Protein AF-A0AA36HKZ1-F1 (afdb_monomer_lite)

InterPro domains:
  IPR001763 Rhodanese-like domain [PF00581] (10-114)
  IPR001763 Rhodanese-like domain [PS50206] (20-121)
  IPR001763 Rhodanese-like domain [SM00450] (10-118)
  IPR020936 tRNA uridine(34) hydroxylase [PTHR43268] (2-240)
  IPR022111 Rhodanase, C-terminal [PF12368] (123-180)
  IPR036873 Rhodanese-like domain superfamily [G3DSA:3.40.250.10] (1-147)
  IPR036873 Rhodanese-like domain superfamily [SSF52821] (4-132)

Sequence (354 aa):
MAEAGTHLTPEEFHSRLLQNSGQLRLIDVRNTFEYNVGHFDGAIDPGMTHTAQWPRFVKDNIEDLRGHTVMLYCTGGIRCEKASVYLRQRLKELDCDSTTPVFQLNGGIHRYLEAFPDGGRFKGANFVFDKRAQMRSGDGTVVGCCSECSRPWDTHHGGRVCTVCRALVLVCDTCDALSVGEYWCPEHSALRGVYFHFLDRFTAEEMQWQAGRLQAFLDKEVGTRRKNRRNTLRKKLSQVQSRLDEVNHGAVPVPALRRCRACERPYATCPGACWGFWRAVLLEKLQPASLRLAHAVRFDVDGCRYLSLPKDPASEAETALKVQLSTAAKSSEGNMQGFGFVWIGRITDTALED

Organism: NCBI:txid2562239

Structure (mmCIF, N/CA/C/O backbone):
data_AF-A0AA36HKZ1-F1
#
_entry.id   AF-A0AA36HKZ1-F1
#
loop_
_atom_site.group_PDB
_atom_site.id
_atom_site.type_symbol
_atom_site.label_atom_id
_atom_site.label_alt_id
_atom_site.label_comp_id
_atom_site.label_asym_id
_atom_site.label_entity_id
_atom_site.label_seq_id
_atom_site.pdbx_PDB_ins_code
_atom_site.Cartn_x
_atom_site.Cartn_y
_atom_site.Cartn_z
_atom_site.occupancy
_atom_site.B_iso_or_equiv
_atom_site.auth_seq_id
_atom_site.auth_comp_id
_atom_site.auth_asym_id
_atom_site.auth_atom_id
_atom_site.pdbx_PDB_model_num
ATOM 1 N N . MET A 1 1 ? -20.115 20.380 14.979 1.00 51.84 1 MET A N 1
ATOM 2 C CA . MET A 1 1 ? -19.121 19.479 14.349 1.00 51.84 1 MET A CA 1
ATOM 3 C C . MET A 1 1 ? -19.324 18.097 14.946 1.00 51.84 1 MET A C 1
ATOM 5 O O . MET A 1 1 ? -19.672 18.043 16.117 1.00 51.84 1 MET A O 1
ATOM 9 N N . ALA A 1 2 ? -19.215 17.013 14.175 1.00 62.91 2 ALA A N 1
ATOM 10 C CA . ALA A 1 2 ? -19.321 15.670 14.752 1.00 62.91 2 ALA A CA 1
ATOM 11 C C . ALA A 1 2 ? -18.097 15.393 15.640 1.00 62.91 2 ALA A C 1
ATOM 13 O O . ALA A 1 2 ? -16.979 15.738 15.261 1.00 62.91 2 ALA A O 1
ATOM 14 N N . GLU A 1 3 ? -18.317 14.810 16.815 1.00 79.12 3 GLU A N 1
ATOM 15 C CA . GLU A 1 3 ? -17.239 14.372 17.706 1.00 79.12 3 GLU A CA 1
ATOM 16 C C . GLU A 1 3 ? -16.540 13.128 17.143 1.00 79.12 3 GLU A C 1
ATOM 18 O O . GLU A 1 3 ? -17.110 12.401 16.319 1.00 79.12 3 GLU A O 1
ATOM 23 N N . ALA A 1 4 ? -15.298 12.899 17.573 1.00 84.50 4 ALA A N 1
ATOM 24 C CA . ALA A 1 4 ? -14.545 11.703 17.217 1.00 84.50 4 ALA A CA 1
ATOM 25 C C . ALA A 1 4 ? -15.228 10.429 17.744 1.00 84.50 4 ALA A C 1
ATOM 27 O O . ALA A 1 4 ? -16.128 10.469 18.586 1.00 84.50 4 ALA A O 1
ATOM 28 N N . GLY A 1 5 ? -14.810 9.279 17.219 1.00 85.19 5 GLY A N 1
ATOM 29 C CA . GLY A 1 5 ? -15.198 7.989 17.786 1.00 85.19 5 GLY A CA 1
ATOM 30 C C . GLY A 1 5 ? -14.715 7.850 19.230 1.00 85.19 5 GLY A C 1
ATOM 31 O O . GLY A 1 5 ? -13.709 8.441 19.613 1.00 85.19 5 GLY A O 1
ATOM 32 N N . THR A 1 6 ? -15.416 7.047 20.026 1.00 95.06 6 THR A N 1
ATOM 33 C CA . THR A 1 6 ? -15.043 6.807 21.423 1.00 95.06 6 THR A CA 1
ATOM 34 C C . THR A 1 6 ? -13.710 6.060 21.483 1.00 95.06 6 THR A C 1
ATOM 36 O O . THR A 1 6 ? -13.560 4.987 20.893 1.00 95.06 6 THR A O 1
ATOM 39 N N . HIS A 1 7 ? -12.732 6.631 22.182 1.00 97.19 7 HIS A N 1
ATOM 40 C CA . HIS A 1 7 ? -11.427 6.010 22.390 1.00 97.19 7 HIS A CA 1
ATOM 41 C C . HIS A 1 7 ? -11.539 4.809 23.325 1.00 97.19 7 HIS A C 1
ATOM 43 O O . HIS A 1 7 ? -12.134 4.913 24.392 1.00 97.19 7 HIS A O 1
ATOM 49 N N . LEU A 1 8 ? -10.937 3.692 22.925 1.00 97.88 8 LEU A N 1
ATOM 50 C CA . LEU A 1 8 ? -10.779 2.501 23.756 1.00 97.88 8 LEU A CA 1
ATOM 51 C C . LEU A 1 8 ? -9.304 2.318 24.109 1.00 97.88 8 LEU A C 1
ATOM 53 O O . LEU A 1 8 ? -8.442 2.487 23.236 1.00 97.88 8 LEU A O 1
ATOM 57 N N . THR A 1 9 ? -9.006 1.942 25.352 1.00 98.31 9 THR A N 1
ATOM 58 C CA . THR A 1 9 ? -7.657 1.476 25.712 1.00 98.31 9 THR A CA 1
ATOM 59 C C . THR A 1 9 ? -7.326 0.175 24.965 1.00 98.31 9 THR A C 1
ATOM 61 O O . THR A 1 9 ? -8.237 -0.496 24.461 1.00 98.31 9 THR A O 1
ATOM 64 N N . PRO A 1 10 ? -6.044 -0.221 24.862 1.00 98.12 10 PRO A N 1
ATOM 65 C CA . PRO A 1 10 ? -5.674 -1.521 24.308 1.00 98.12 10 PRO A CA 1
ATOM 66 C C . PRO A 1 10 ? -6.461 -2.705 24.885 1.00 98.12 10 PRO A C 1
ATOM 68 O O . PRO A 1 10 ? -6.904 -3.565 24.127 1.00 98.12 10 PRO A O 1
ATOM 71 N N . GLU A 1 11 ? -6.680 -2.735 26.198 1.00 98.12 11 GLU A N 1
ATOM 72 C CA . GLU A 1 11 ? -7.354 -3.819 26.918 1.00 98.12 11 GLU A CA 1
ATOM 73 C C . GLU A 1 11 ? -8.860 -3.837 26.637 1.00 98.12 11 GLU A C 1
ATOM 75 O O . GLU A 1 11 ? -9.440 -4.898 26.392 1.00 98.12 11 GLU A O 1
ATOM 80 N N . GLU A 1 12 ? -9.497 -2.663 26.614 1.00 97.56 12 GLU A N 1
ATOM 81 C CA . GLU A 1 12 ? -10.906 -2.520 26.239 1.00 97.56 12 GLU A CA 1
ATOM 82 C C . GLU A 1 12 ? -11.130 -2.931 24.782 1.00 97.56 12 GLU A C 1
ATOM 84 O O . GLU A 1 12 ? -12.068 -3.670 24.469 1.00 97.56 12 GLU A O 1
ATOM 89 N N . PHE A 1 13 ? -10.243 -2.488 23.886 1.00 97.19 13 PHE A N 1
ATOM 90 C CA . PHE A 1 13 ? -10.271 -2.850 22.475 1.00 97.19 13 PHE A CA 1
ATOM 91 C C . PHE A 1 13 ? -10.112 -4.363 22.305 1.00 97.19 13 PHE A C 1
ATOM 93 O O . PHE A 1 13 ? -10.937 -4.991 21.645 1.00 97.19 13 PHE A O 1
ATOM 100 N N . HIS A 1 14 ? -9.112 -4.965 22.957 1.00 96.56 14 HIS A N 1
ATOM 101 C CA . HIS A 1 14 ? -8.881 -6.408 22.939 1.00 96.56 14 HIS A CA 1
ATOM 102 C C . HIS A 1 14 ? -10.101 -7.188 23.438 1.00 96.56 14 HIS A C 1
ATOM 104 O O . HIS A 1 14 ? -10.565 -8.113 22.774 1.00 96.56 14 HIS A O 1
ATOM 110 N N . SER A 1 15 ? -10.669 -6.780 24.575 1.00 95.69 15 SER A N 1
ATOM 111 C CA . SER A 1 15 ? -11.843 -7.426 25.167 1.00 95.69 15 SER A CA 1
ATOM 112 C C . SER A 1 15 ? -13.036 -7.416 24.208 1.00 95.69 15 SER A C 1
ATOM 114 O O . SER A 1 15 ? -13.703 -8.437 24.037 1.00 95.69 15 SER A O 1
ATOM 116 N N . ARG A 1 16 ? -13.268 -6.303 23.499 1.00 93.25 16 ARG A N 1
ATOM 117 C CA . ARG A 1 16 ? -14.323 -6.225 22.475 1.00 93.25 16 ARG A CA 1
ATOM 118 C C . ARG A 1 16 ? -14.044 -7.102 21.253 1.00 93.25 16 ARG A C 1
ATOM 120 O O . ARG A 1 16 ? -14.983 -7.687 20.720 1.00 93.25 16 ARG A O 1
ATOM 127 N N . LEU A 1 17 ? -12.783 -7.253 20.837 1.00 93.25 17 LEU A N 1
ATOM 128 C CA . LEU A 1 17 ? -12.407 -8.197 19.773 1.00 93.25 17 LEU A CA 1
ATOM 129 C C . LEU A 1 17 ? -12.666 -9.666 20.158 1.00 93.25 17 LEU A C 1
ATOM 131 O O . LEU A 1 17 ? -12.874 -10.510 19.281 1.00 93.25 17 LEU A O 1
ATOM 135 N N . LEU A 1 18 ? -12.613 -10.006 21.449 1.00 91.31 18 LEU A N 1
ATOM 136 C CA . LEU A 1 18 ? -12.917 -11.356 21.940 1.00 91.31 18 LEU A CA 1
ATOM 137 C C . LEU A 1 18 ? -14.423 -11.626 22.005 1.00 91.31 18 LEU A C 1
ATOM 139 O O . LEU A 1 18 ? -14.856 -12.735 21.717 1.00 91.31 18 LEU A O 1
ATOM 143 N N . GLN A 1 19 ? -15.223 -10.606 22.308 1.00 86.31 19 GLN A N 1
ATOM 144 C CA . GLN A 1 19 ? -16.686 -10.692 22.405 1.00 86.31 19 GLN A CA 1
ATOM 145 C C . GLN A 1 19 ? -17.400 -10.720 21.036 1.00 86.31 19 GLN A C 1
ATOM 147 O O . GLN A 1 19 ? -18.616 -10.553 20.982 1.00 86.31 19 GLN A O 1
ATOM 152 N N . ASN A 1 20 ? -16.658 -10.895 19.933 1.00 70.62 20 ASN A N 1
ATOM 153 C CA . ASN A 1 20 ? -17.132 -10.730 18.558 1.00 70.62 20 ASN A CA 1
ATOM 154 C C . ASN A 1 20 ? -18.444 -11.495 18.282 1.00 70.62 20 ASN A C 1
ATOM 156 O O . ASN A 1 20 ? -18.451 -12.715 18.135 1.00 70.62 20 ASN A O 1
ATOM 160 N N . SER A 1 21 ? -19.546 -10.751 18.165 1.00 63.75 21 SER A N 1
ATOM 161 C CA . SER A 1 21 ? -20.903 -11.263 17.941 1.00 63.75 21 SER A CA 1
ATOM 162 C C . SER A 1 21 ? -21.308 -11.306 16.459 1.00 63.75 21 SER A C 1
ATOM 164 O O . SER A 1 21 ? -22.493 -11.359 16.139 1.00 63.75 21 SER A O 1
ATOM 166 N N . GLY A 1 22 ? -20.350 -11.217 15.525 1.00 73.12 22 GLY A N 1
ATOM 167 C CA . GLY A 1 22 ? -20.607 -11.164 14.075 1.00 73.12 22 GLY A CA 1
ATOM 168 C C . GLY A 1 22 ? -21.108 -9.803 13.563 1.00 73.12 22 GLY A C 1
ATOM 169 O O . GLY A 1 22 ? -21.068 -9.540 12.361 1.00 73.12 22 GLY A O 1
ATOM 170 N N . GLN A 1 23 ? -21.506 -8.904 14.468 1.00 83.94 23 GLN A N 1
ATOM 171 C CA . GLN A 1 23 ? -21.932 -7.530 14.167 1.00 83.94 23 GLN A CA 1
ATOM 172 C C . GLN A 1 23 ? -20.791 -6.502 14.236 1.00 83.94 23 GLN A C 1
ATOM 174 O O . GLN A 1 23 ? -21.015 -5.304 14.056 1.00 83.94 23 GLN A O 1
ATOM 179 N N . LEU A 1 24 ? -19.564 -6.943 14.518 1.00 92.62 24 LEU A N 1
ATOM 180 C CA . LEU A 1 24 ? -18.400 -6.072 14.590 1.00 92.62 24 LEU A CA 1
ATOM 181 C C . LEU A 1 24 ? -17.803 -5.838 13.193 1.00 92.62 24 LEU A C 1
ATOM 183 O O . LEU A 1 24 ? -17.521 -6.776 12.447 1.00 92.62 24 LEU A O 1
ATOM 187 N N . ARG A 1 25 ? -17.569 -4.571 12.855 1.00 95.06 25 ARG A N 1
ATOM 188 C CA . ARG A 1 25 ? -16.816 -4.121 11.682 1.00 95.06 25 ARG A CA 1
ATOM 189 C C . ARG A 1 25 ? -15.508 -3.507 12.160 1.00 95.06 25 ARG A C 1
ATOM 191 O O . ARG A 1 25 ? -15.451 -2.342 12.549 1.00 95.06 25 ARG A O 1
ATOM 198 N N . LEU A 1 26 ? -14.464 -4.324 12.167 1.00 97.00 26 LEU A N 1
ATOM 199 C CA . LEU A 1 26 ? -13.107 -3.898 12.476 1.00 97.00 26 LEU A CA 1
ATOM 200 C C . LEU A 1 26 ? -12.447 -3.385 11.196 1.00 97.00 26 LEU A C 1
ATOM 202 O O . LEU A 1 26 ? -12.371 -4.129 10.227 1.00 97.00 26 LEU A O 1
ATOM 206 N N . ILE A 1 27 ? -11.994 -2.134 11.165 1.00 98.00 27 ILE A N 1
ATOM 207 C CA . ILE A 1 27 ? -11.515 -1.495 9.932 1.00 98.00 27 ILE A CA 1
ATOM 208 C C . ILE A 1 27 ? -10.114 -0.929 10.135 1.00 98.00 27 ILE A C 1
ATOM 210 O O . ILE A 1 27 ? -9.871 -0.113 11.033 1.00 98.00 27 ILE A O 1
ATOM 214 N N . ASP A 1 28 ? -9.204 -1.332 9.251 1.00 98.25 28 ASP A N 1
ATOM 215 C CA . ASP A 1 28 ? -7.855 -0.795 9.181 1.00 98.25 28 ASP A CA 1
ATOM 216 C C . ASP A 1 28 ? -7.855 0.524 8.401 1.00 98.25 28 ASP A C 1
ATOM 218 O O . ASP A 1 28 ? -8.048 0.553 7.191 1.00 98.25 28 ASP A O 1
ATOM 222 N N . VAL A 1 29 ? -7.621 1.654 9.067 1.00 97.62 29 VAL A N 1
ATOM 223 C CA . VAL A 1 29 ? -7.590 2.970 8.396 1.00 97.62 29 VAL A CA 1
ATOM 224 C C . VAL A 1 29 ? -6.220 3.229 7.744 1.00 97.62 29 VAL A C 1
ATOM 226 O O . VAL A 1 29 ? -5.902 4.347 7.321 1.00 97.62 29 VAL A O 1
ATOM 229 N N . ARG A 1 30 ? -5.340 2.224 7.705 1.00 97.12 30 ARG A N 1
ATOM 230 C CA . ARG A 1 30 ? -4.032 2.340 7.066 1.00 97.12 30 ARG A CA 1
ATOM 231 C C . ARG A 1 30 ? -4.115 2.111 5.559 1.00 97.12 30 ARG A C 1
ATOM 233 O O . ARG A 1 30 ? -5.171 1.825 5.008 1.00 97.12 30 ARG A O 1
ATOM 240 N N . ASN A 1 31 ? -2.993 2.310 4.871 1.00 94.12 31 ASN A N 1
ATOM 241 C CA . ASN A 1 31 ? -2.914 1.937 3.465 1.00 94.12 31 ASN A CA 1
ATOM 242 C C . ASN A 1 31 ? -2.724 0.415 3.345 1.00 94.12 31 ASN A C 1
ATOM 244 O O . ASN A 1 31 ? -2.100 -0.196 4.213 1.00 94.12 31 ASN A O 1
ATOM 248 N N . THR A 1 32 ? -3.142 -0.179 2.228 1.00 92.44 32 THR A N 1
ATOM 249 C CA . THR A 1 32 ? -3.065 -1.628 1.970 1.00 92.44 32 THR A CA 1
ATOM 250 C C . THR A 1 32 ? -1.660 -2.203 2.157 1.00 92.44 32 THR A C 1
ATOM 252 O O . THR A 1 32 ? -1.508 -3.310 2.660 1.00 92.44 32 THR A O 1
ATOM 255 N N . PHE A 1 33 ? -0.595 -1.460 1.828 1.00 91.00 33 PHE A N 1
ATOM 256 C CA . PHE A 1 33 ? 0.764 -1.966 2.060 1.00 91.00 33 PHE A CA 1
ATOM 257 C C . PHE A 1 33 ? 1.046 -2.198 3.556 1.00 91.00 33 PHE A C 1
ATOM 259 O O . PHE A 1 33 ? 1.753 -3.131 3.903 1.00 91.00 33 PHE A O 1
ATOM 266 N N . GLU A 1 34 ? 0.469 -1.395 4.452 1.00 94.94 34 GLU A N 1
ATOM 267 C CA . GLU A 1 34 ? 0.617 -1.550 5.903 1.00 94.94 34 GLU A CA 1
ATOM 268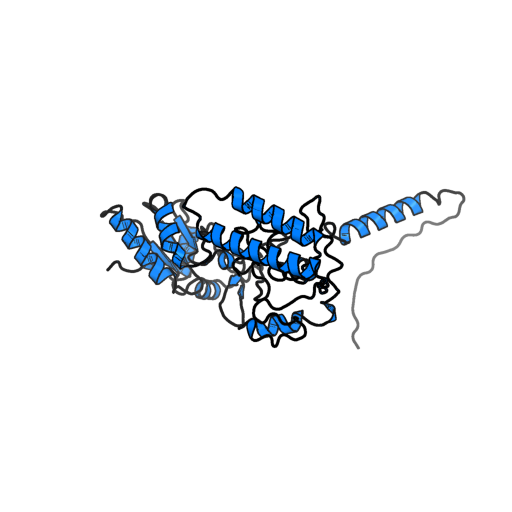 C C . GLU A 1 34 ? -0.228 -2.717 6.428 1.00 94.94 34 GLU A C 1
ATOM 270 O O . GLU A 1 34 ? 0.225 -3.443 7.311 1.00 94.94 34 GLU A O 1
ATOM 275 N N . TYR A 1 35 ? -1.424 -2.913 5.862 1.00 95.50 35 TYR A N 1
ATOM 276 C CA . TYR A 1 35 ? -2.303 -4.048 6.157 1.00 95.50 35 TYR A CA 1
ATOM 277 C C . TYR A 1 35 ? -1.645 -5.380 5.770 1.00 95.50 35 TYR A C 1
ATOM 279 O O . TYR A 1 35 ? -1.621 -6.327 6.557 1.00 95.50 35 TYR A O 1
ATOM 287 N N . ASN A 1 36 ? -1.029 -5.427 4.585 1.00 93.38 36 ASN A N 1
ATOM 288 C CA . ASN A 1 36 ? -0.429 -6.634 4.012 1.00 93.38 36 ASN A CA 1
ATOM 289 C C . ASN A 1 36 ? 0.703 -7.238 4.851 1.00 93.38 36 ASN A C 1
ATOM 291 O O . ASN A 1 36 ? 1.056 -8.391 4.634 1.00 93.38 36 ASN A O 1
ATOM 295 N N . VAL A 1 37 ? 1.307 -6.479 5.767 1.00 94.62 37 VAL A N 1
ATOM 296 C CA . VAL A 1 37 ? 2.394 -6.982 6.627 1.00 94.62 37 VAL A CA 1
ATOM 297 C C . VAL A 1 37 ? 1.956 -7.326 8.033 1.00 94.62 37 VAL A C 1
ATOM 299 O O . VAL A 1 37 ? 2.654 -8.077 8.708 1.00 94.62 37 VAL A O 1
ATOM 302 N N . GLY A 1 38 ? 0.813 -6.817 8.468 1.00 96.25 38 GLY A N 1
ATOM 303 C CA . GLY A 1 38 ? 0.248 -7.143 9.761 1.00 96.25 38 GLY A CA 1
ATOM 304 C C . GLY A 1 38 ? -1.062 -6.421 9.976 1.00 96.25 38 GLY A C 1
ATOM 305 O O . GLY A 1 38 ? -1.171 -5.248 9.638 1.00 96.25 38 GLY A O 1
ATOM 306 N N . HIS A 1 39 ? -2.048 -7.110 10.525 1.00 97.56 39 HIS A N 1
ATOM 307 C CA . HIS A 1 39 ? -3.393 -6.602 10.770 1.00 97.56 39 HIS A CA 1
ATOM 308 C C . HIS A 1 39 ? -4.042 -7.403 11.899 1.00 97.56 39 HIS A C 1
ATOM 310 O O . HIS A 1 39 ? -3.540 -8.452 12.311 1.00 97.56 39 HIS A O 1
ATOM 316 N N . PHE A 1 40 ? -5.147 -6.890 12.431 1.00 96.75 40 PHE A N 1
ATOM 317 C CA . PHE A 1 40 ? -5.963 -7.668 13.354 1.00 96.75 40 PHE A CA 1
ATOM 318 C C . PHE A 1 40 ? -6.736 -8.747 12.600 1.00 96.75 40 PHE A C 1
ATOM 320 O O . PHE A 1 40 ? -7.225 -8.503 11.498 1.00 96.75 40 PHE A O 1
ATOM 327 N N . ASP A 1 41 ? -6.869 -9.920 13.209 1.00 91.69 41 ASP A N 1
ATOM 328 C CA . ASP A 1 41 ? -7.685 -10.998 12.653 1.00 91.69 41 ASP A CA 1
ATOM 329 C C . ASP A 1 41 ? -9.134 -10.530 12.406 1.00 91.69 41 ASP A C 1
ATOM 331 O O . ASP A 1 41 ? -9.745 -9.873 13.254 1.00 91.69 41 ASP A O 1
ATOM 335 N N . GLY A 1 42 ? -9.665 -10.823 11.217 1.00 91.69 42 GLY A N 1
ATOM 336 C CA . GLY A 1 42 ? -10.989 -10.377 10.772 1.00 91.69 42 GLY A CA 1
ATOM 337 C C . GLY A 1 42 ? -11.125 -8.880 10.448 1.00 91.69 42 GLY A C 1
ATOM 338 O O . GLY A 1 42 ? -12.247 -8.413 10.246 1.00 91.69 42 GLY A O 1
ATOM 339 N N . ALA A 1 43 ? -10.030 -8.112 10.400 1.00 96.38 43 ALA A N 1
ATOM 340 C CA . ALA A 1 43 ? -10.076 -6.712 9.985 1.00 96.38 43 ALA A CA 1
ATOM 341 C C . ALA A 1 43 ? -10.386 -6.555 8.487 1.00 96.38 43 ALA A C 1
ATOM 343 O O . ALA A 1 43 ? -9.935 -7.322 7.643 1.00 96.38 43 ALA A O 1
ATOM 344 N N . ILE A 1 44 ? -11.130 -5.505 8.156 1.00 96.69 44 ILE A N 1
ATOM 345 C CA . ILE A 1 44 ? -11.422 -5.084 6.789 1.00 96.69 44 ILE A CA 1
ATOM 346 C C . ILE A 1 44 ? -10.273 -4.190 6.314 1.00 96.69 44 ILE A C 1
ATOM 348 O O . ILE A 1 44 ? -9.999 -3.170 6.953 1.00 96.69 44 ILE A O 1
ATOM 352 N N . ASP A 1 45 ? -9.642 -4.545 5.187 1.00 96.31 45 ASP A N 1
ATOM 353 C CA . ASP A 1 45 ? -8.790 -3.638 4.405 1.00 96.31 45 ASP A CA 1
ATOM 354 C C . ASP A 1 45 ? -9.669 -2.795 3.465 1.00 96.31 45 ASP A C 1
ATOM 356 O O . ASP A 1 45 ? -10.277 -3.341 2.540 1.00 96.31 45 ASP A O 1
ATOM 360 N N . PRO A 1 46 ? -9.723 -1.464 3.636 1.00 94.56 46 PRO A N 1
ATOM 361 C CA . PRO A 1 46 ? -10.426 -0.568 2.723 1.00 94.56 46 PRO A CA 1
ATOM 362 C C . PRO A 1 46 ? -9.859 -0.515 1.296 1.00 94.56 46 PRO A C 1
ATOM 364 O O . PRO A 1 46 ? -10.441 0.158 0.442 1.00 94.56 46 PRO A O 1
ATOM 367 N N . GLY A 1 47 ? -8.708 -1.141 1.030 1.00 92.06 47 GLY A N 1
ATOM 368 C CA . GLY A 1 47 ? -8.062 -1.131 -0.283 1.00 92.06 47 GLY A CA 1
ATOM 369 C C . GLY A 1 47 ? -7.418 0.217 -0.617 1.00 92.06 47 GLY A C 1
ATOM 370 O O . GLY A 1 47 ? -7.329 0.599 -1.785 1.00 92.06 47 GLY A O 1
ATOM 371 N N . MET A 1 48 ? -7.037 0.996 0.401 1.00 91.75 48 MET A N 1
ATOM 372 C CA . MET A 1 48 ? -6.521 2.350 0.209 1.00 91.75 48 MET A CA 1
ATOM 373 C C . MET A 1 48 ? -5.035 2.337 -0.143 1.00 91.75 48 MET A C 1
ATOM 375 O O . MET A 1 48 ? -4.195 1.876 0.625 1.00 91.75 48 MET A O 1
ATOM 379 N N . THR A 1 49 ? -4.670 2.970 -1.254 1.00 88.06 49 THR A N 1
ATOM 380 C CA . THR A 1 49 ? -3.267 3.321 -1.534 1.00 88.06 49 THR A CA 1
ATOM 381 C C . THR A 1 49 ? -2.856 4.617 -0.838 1.00 88.06 49 THR A C 1
ATOM 383 O O . THR A 1 49 ? -1.681 4.807 -0.517 1.00 88.06 49 THR A O 1
ATOM 386 N N . HIS A 1 50 ? -3.829 5.491 -0.560 1.00 88.81 50 HIS A N 1
ATOM 387 C CA . HIS A 1 50 ? -3.649 6.728 0.190 1.00 88.81 50 HIS A CA 1
ATOM 388 C C . HIS A 1 50 ? -4.848 6.991 1.105 1.00 88.81 50 HIS A C 1
ATOM 390 O O . HIS A 1 50 ? -5.987 6.936 0.653 1.00 88.81 50 HIS A O 1
ATOM 396 N N . THR A 1 51 ? -4.596 7.426 2.343 1.00 89.44 51 THR A N 1
ATOM 397 C CA . THR A 1 51 ? -5.635 7.800 3.334 1.00 89.44 51 THR A CA 1
ATOM 398 C C . THR A 1 51 ? -6.711 8.763 2.795 1.00 89.44 51 THR A C 1
ATOM 400 O O . THR A 1 51 ? -7.857 8.718 3.230 1.00 89.44 51 THR A O 1
ATOM 403 N N . ALA A 1 52 ? -6.392 9.618 1.814 1.00 92.00 52 ALA A N 1
ATOM 404 C CA . ALA A 1 52 ? -7.366 10.508 1.166 1.00 92.00 52 ALA A CA 1
ATOM 405 C C . ALA A 1 52 ? -8.501 9.765 0.426 1.00 92.00 52 ALA A C 1
ATOM 407 O O . ALA A 1 52 ? -9.487 10.384 0.038 1.00 92.00 52 ALA A O 1
ATOM 408 N N . GLN A 1 53 ? -8.368 8.453 0.225 1.00 93.44 53 GLN A N 1
ATOM 409 C CA . GLN A 1 53 ? -9.388 7.581 -0.355 1.00 93.44 53 GLN A CA 1
ATOM 410 C C . GLN A 1 53 ? -10.414 7.089 0.681 1.00 93.44 53 GLN A C 1
ATOM 412 O O . GLN A 1 53 ? -11.427 6.520 0.282 1.00 93.44 53 GLN A O 1
ATOM 417 N N . TRP A 1 54 ? -10.223 7.364 1.978 1.00 96.88 54 TRP A N 1
ATOM 418 C CA . TRP A 1 54 ? -11.169 6.995 3.040 1.00 96.88 54 TRP A CA 1
ATOM 419 C C . TRP A 1 54 ? -12.619 7.438 2.768 1.00 96.88 54 TRP A C 1
ATOM 421 O O . TRP A 1 54 ? -13.518 6.606 2.889 1.00 96.88 54 TRP A O 1
ATOM 431 N N . PRO A 1 55 ? -12.887 8.681 2.309 1.00 96.44 55 PRO A N 1
ATOM 432 C CA . PRO A 1 55 ? -14.241 9.105 1.956 1.00 96.44 55 PRO A CA 1
ATOM 433 C C . PRO A 1 55 ? -14.928 8.214 0.921 1.00 96.44 55 PRO A C 1
ATOM 435 O O . PRO A 1 55 ? -16.136 8.004 0.988 1.00 96.44 55 PRO A O 1
ATOM 438 N N . ARG A 1 56 ? -14.158 7.678 -0.034 1.00 95.38 56 ARG A N 1
ATOM 439 C CA . ARG A 1 56 ? -14.682 6.767 -1.050 1.00 95.38 56 ARG A CA 1
ATOM 440 C C . ARG A 1 56 ? -15.068 5.428 -0.432 1.00 95.38 56 ARG A C 1
ATOM 442 O O . ARG A 1 56 ? -16.178 4.980 -0.675 1.00 95.38 56 ARG A O 1
ATOM 449 N N . PHE A 1 57 ? -14.196 4.837 0.387 1.00 96.19 57 PHE A N 1
ATOM 450 C CA . PHE A 1 57 ? -14.512 3.591 1.091 1.00 96.19 57 PHE A CA 1
ATOM 451 C C . PHE A 1 57 ? -15.789 3.733 1.924 1.00 96.19 57 PHE A C 1
ATOM 453 O O . PHE A 1 57 ? -16.693 2.913 1.797 1.00 96.19 57 PHE A O 1
ATOM 460 N N . VAL A 1 58 ? -15.896 4.808 2.712 1.00 96.38 58 VAL A N 1
ATOM 461 C CA . VAL A 1 58 ? -17.092 5.069 3.520 1.00 96.38 58 VAL A CA 1
ATOM 462 C C . VAL A 1 58 ? -18.322 5.182 2.631 1.00 96.38 58 VAL A C 1
ATOM 464 O O . VAL A 1 58 ? -19.301 4.507 2.900 1.00 96.38 58 VAL A O 1
ATOM 467 N N . LYS A 1 59 ? -18.279 5.972 1.552 1.00 95.19 59 LYS A N 1
ATOM 468 C CA . LYS A 1 59 ? -19.411 6.099 0.623 1.00 95.19 59 LYS A CA 1
ATOM 469 C C . LYS A 1 59 ? -19.848 4.750 0.044 1.00 95.19 59 LYS A C 1
ATOM 471 O O . LYS A 1 59 ? -21.044 4.501 -0.048 1.00 95.19 59 LYS A O 1
ATOM 476 N N . ASP A 1 60 ? -18.890 3.921 -0.353 1.00 95.38 60 ASP A N 1
ATOM 477 C CA . ASP A 1 60 ? -19.155 2.652 -1.030 1.00 95.38 60 ASP A CA 1
ATOM 478 C C . ASP A 1 60 ? -19.665 1.563 -0.054 1.00 95.38 60 ASP A C 1
ATOM 480 O O . ASP A 1 60 ? -20.271 0.601 -0.509 1.00 95.38 60 ASP A O 1
ATOM 484 N N . ASN A 1 61 ? -19.465 1.721 1.266 1.00 94.94 61 ASN A N 1
ATOM 485 C CA . ASN A 1 61 ? -19.781 0.705 2.288 1.00 94.94 61 ASN A CA 1
ATOM 486 C C . ASN A 1 61 ? -20.693 1.213 3.428 1.00 94.94 61 ASN A C 1
ATOM 488 O O . ASN A 1 61 ? -20.943 0.480 4.380 1.00 94.94 61 ASN A O 1
ATOM 492 N N . ILE A 1 62 ? -21.176 2.463 3.386 1.00 93.25 62 ILE A N 1
ATOM 493 C CA . ILE A 1 62 ? -21.891 3.111 4.508 1.00 93.25 62 ILE A CA 1
ATOM 494 C C . ILE A 1 62 ? -23.112 2.306 4.977 1.00 93.25 62 ILE A C 1
ATOM 496 O O . ILE A 1 62 ? -23.361 2.221 6.177 1.00 93.25 62 ILE A O 1
ATOM 500 N N . GLU A 1 63 ? -23.835 1.687 4.043 1.00 91.00 63 GLU A N 1
ATOM 501 C CA . GLU A 1 63 ? -25.017 0.871 4.332 1.00 91.00 63 GLU A CA 1
ATOM 502 C C . GLU A 1 63 ? -24.663 -0.386 5.133 1.00 91.00 63 GLU A C 1
ATOM 504 O O . GLU A 1 63 ? -25.348 -0.704 6.100 1.00 91.00 63 GLU A O 1
ATOM 509 N N . ASP A 1 64 ? -23.547 -1.040 4.802 1.00 89.88 64 ASP A N 1
ATOM 510 C CA . ASP A 1 64 ? -23.070 -2.248 5.490 1.00 89.88 64 ASP A CA 1
ATOM 511 C C . ASP A 1 64 ? -22.472 -1.944 6.870 1.00 89.88 64 ASP A C 1
ATOM 513 O O . ASP A 1 64 ? -22.358 -2.829 7.724 1.00 89.88 64 ASP A O 1
ATOM 517 N N . LEU A 1 65 ? -22.054 -0.694 7.087 1.00 91.69 65 LEU A N 1
ATOM 518 C CA . LEU A 1 65 ? -21.573 -0.209 8.379 1.00 91.69 65 LEU A CA 1
ATOM 519 C C . LEU A 1 65 ? -22.722 0.219 9.295 1.00 91.69 65 LEU A C 1
ATOM 521 O O . LEU A 1 65 ? -22.571 0.190 10.517 1.00 91.69 65 LEU A O 1
ATOM 525 N N . ARG A 1 66 ? -23.865 0.616 8.730 1.00 89.44 66 ARG A N 1
ATOM 526 C CA . ARG A 1 66 ? -25.037 1.035 9.497 1.00 89.44 66 ARG A CA 1
ATOM 527 C C . ARG A 1 66 ? -25.568 -0.132 10.333 1.00 89.44 66 ARG A C 1
ATOM 529 O O . ARG A 1 66 ? -25.608 -1.277 9.886 1.00 89.44 66 ARG A O 1
ATOM 536 N N . GLY A 1 67 ? -25.939 0.156 11.580 1.00 85.75 67 GLY A N 1
ATOM 537 C CA . GLY A 1 67 ? -26.475 -0.843 12.515 1.00 85.75 67 GLY A CA 1
ATOM 538 C C . GLY A 1 67 ? -25.440 -1.834 13.063 1.00 85.75 67 GLY A C 1
ATOM 539 O O . GLY A 1 67 ? -25.795 -2.705 13.852 1.00 85.75 67 GLY A O 1
ATOM 540 N N . HIS A 1 68 ? -24.168 -1.695 12.685 1.00 91.12 68 HIS A N 1
ATOM 541 C CA . HIS A 1 68 ? -23.067 -2.510 13.188 1.00 91.12 68 HIS A CA 1
ATOM 542 C C . HIS A 1 68 ? -22.234 -1.733 14.211 1.00 91.12 68 HIS A C 1
ATOM 544 O O . HIS A 1 68 ? -22.235 -0.504 14.245 1.00 91.12 68 HIS A O 1
ATOM 550 N N . THR A 1 69 ? -21.470 -2.439 15.044 1.00 93.44 69 THR A N 1
ATOM 551 C CA . THR A 1 69 ? -20.428 -1.773 15.838 1.00 93.44 69 THR A CA 1
ATOM 552 C C . THR A 1 69 ? -19.200 -1.589 14.960 1.00 93.44 69 THR A C 1
ATOM 554 O O . THR A 1 69 ? -18.694 -2.568 14.419 1.00 93.44 69 THR A O 1
ATOM 557 N N . VAL A 1 70 ? -18.695 -0.364 14.820 1.00 95.81 70 VAL A N 1
ATOM 558 C CA . VAL A 1 70 ? -17.490 -0.074 14.032 1.00 95.81 70 VAL A CA 1
ATOM 559 C C . VAL A 1 70 ? -16.314 0.207 14.961 1.00 95.81 70 VAL A C 1
ATOM 561 O O . VAL A 1 70 ? -16.382 1.084 15.819 1.00 95.81 70 VAL A O 1
ATOM 564 N N . MET A 1 71 ? -15.210 -0.511 14.769 1.00 97.44 71 MET A N 1
ATOM 565 C CA . MET A 1 71 ? -13.948 -0.289 15.476 1.00 97.44 71 MET A CA 1
ATOM 566 C C . MET A 1 71 ? -12.863 0.081 14.471 1.00 97.44 71 MET A C 1
ATOM 568 O O . MET A 1 71 ? -12.572 -0.675 13.548 1.00 97.44 71 MET A O 1
ATOM 572 N N . LEU A 1 72 ? -12.255 1.249 14.654 1.00 98.25 72 LEU A N 1
ATOM 573 C CA . LEU A 1 72 ? -11.202 1.763 13.787 1.00 98.25 72 LEU A CA 1
ATOM 574 C C . LEU A 1 72 ? -9.838 1.642 14.462 1.00 98.25 72 LEU A C 1
ATOM 576 O O . LEU A 1 72 ? -9.689 1.907 15.656 1.00 98.25 72 LEU A O 1
ATOM 580 N N . TYR A 1 73 ? -8.813 1.324 13.682 1.00 98.44 73 TYR A N 1
ATOM 581 C CA . TYR A 1 73 ? -7.435 1.396 14.154 1.00 98.44 73 TYR A CA 1
ATOM 582 C C . TYR A 1 73 ? -6.487 1.864 13.049 1.00 98.44 73 TYR A C 1
ATOM 584 O O . TYR A 1 73 ? -6.783 1.825 11.856 1.00 98.44 73 TYR A O 1
ATOM 592 N N . CYS A 1 74 ? -5.322 2.349 13.464 1.00 97.75 74 CYS A N 1
ATOM 593 C CA . CYS A 1 74 ? -4.184 2.597 12.590 1.00 97.75 74 CYS A CA 1
ATOM 594 C C . CYS A 1 74 ? -2.891 2.472 13.408 1.00 97.75 74 CYS A C 1
ATOM 596 O O . CYS A 1 74 ? -2.935 2.067 14.568 1.00 97.75 74 CYS A O 1
ATOM 598 N N . THR A 1 75 ? -1.734 2.831 12.846 1.00 97.00 75 THR A N 1
ATOM 599 C CA . THR A 1 75 ? -0.427 2.673 13.513 1.00 97.00 75 THR A CA 1
ATOM 600 C C . THR A 1 75 ? -0.364 3.363 14.880 1.00 97.00 75 THR A C 1
ATOM 602 O O . THR A 1 75 ? 0.095 2.753 15.838 1.00 97.00 75 THR A O 1
ATOM 605 N N . GLY A 1 76 ? -0.841 4.612 14.969 1.00 95.75 76 GLY A N 1
ATOM 606 C CA . GLY A 1 76 ? -0.697 5.470 16.157 1.00 95.75 76 GLY A CA 1
ATOM 607 C C . GLY A 1 76 ? -1.921 6.335 16.485 1.00 95.75 76 GLY A C 1
ATOM 608 O O . GLY A 1 76 ? -1.779 7.379 17.106 1.00 95.75 76 GLY A O 1
ATOM 609 N N . GLY A 1 77 ? -3.111 5.980 15.994 1.00 94.38 77 GLY A N 1
ATOM 610 C CA . GLY A 1 77 ? -4.377 6.682 16.275 1.00 94.38 77 GLY A CA 1
ATOM 611 C C . GLY A 1 77 ? -4.693 7.900 15.389 1.00 94.38 77 GLY A C 1
ATOM 612 O O . GLY A 1 77 ? -5.848 8.112 15.041 1.00 94.38 77 GLY A O 1
ATOM 613 N N . ILE A 1 78 ? -3.694 8.650 14.907 1.00 95.00 78 ILE A N 1
ATOM 614 C CA . ILE A 1 78 ? -3.922 9.946 14.224 1.00 95.00 78 ILE A CA 1
ATOM 615 C C . ILE A 1 78 ? -4.843 9.900 12.987 1.00 95.00 78 ILE A C 1
ATOM 617 O O . ILE A 1 78 ? -5.584 10.848 12.726 1.00 95.00 78 ILE A O 1
ATOM 621 N N . ARG A 1 79 ? -4.818 8.813 12.198 1.00 96.44 79 ARG A N 1
ATOM 622 C CA . ARG A 1 79 ? -5.731 8.659 11.047 1.00 96.44 79 ARG A CA 1
ATOM 623 C C . ARG A 1 79 ? -7.162 8.389 11.500 1.00 96.44 79 ARG A C 1
ATOM 625 O O . ARG A 1 79 ? -8.091 8.884 10.866 1.00 96.44 79 ARG A O 1
ATOM 632 N N . CYS A 1 80 ? -7.326 7.657 12.600 1.00 97.25 80 CYS A N 1
ATOM 633 C CA . CYS A 1 80 ? -8.626 7.344 13.181 1.00 97.25 80 CYS A CA 1
ATOM 634 C C . CYS A 1 80 ? -9.344 8.609 13.650 1.00 97.25 80 CYS A C 1
ATOM 636 O O . CYS A 1 80 ? -10.532 8.725 13.379 1.00 97.25 80 CYS A O 1
ATOM 638 N N . GLU A 1 81 ? -8.627 9.598 14.197 1.00 95.81 81 GLU A N 1
ATOM 639 C CA . GLU A 1 81 ? -9.228 10.871 14.634 1.00 95.81 81 GLU A CA 1
ATOM 640 C C . GLU A 1 81 ? -10.017 11.571 13.522 1.00 95.81 81 GLU A C 1
ATOM 642 O O . GLU A 1 81 ? -11.111 12.082 13.736 1.00 95.81 81 GLU A O 1
ATOM 647 N N . LYS A 1 82 ? -9.488 11.566 12.294 1.00 95.06 82 LYS A N 1
ATOM 648 C CA . LYS A 1 82 ? -10.178 12.159 11.139 1.00 95.06 82 LYS A CA 1
ATOM 649 C C . LYS A 1 82 ? -11.202 11.204 10.534 1.00 95.06 82 LYS A C 1
ATOM 651 O O . LYS A 1 82 ? -12.282 11.628 10.123 1.00 95.06 82 LYS A O 1
ATOM 656 N N . ALA A 1 83 ? -10.855 9.923 10.449 1.00 96.62 83 ALA A N 1
ATOM 657 C CA . ALA A 1 83 ? -11.696 8.915 9.823 1.00 96.62 83 ALA A CA 1
ATOM 658 C C . ALA A 1 83 ? -13.002 8.677 10.592 1.00 96.62 83 ALA A C 1
ATOM 660 O O . ALA A 1 83 ? -14.055 8.564 9.961 1.00 96.62 83 ALA A O 1
ATOM 661 N N . SER A 1 84 ? -12.943 8.660 11.927 1.00 96.19 84 SER A N 1
ATOM 662 C CA . SER A 1 84 ? -14.096 8.455 12.805 1.00 96.19 84 SER A CA 1
ATOM 663 C C . SER A 1 84 ? -15.079 9.622 12.731 1.00 96.19 84 SER A C 1
ATOM 665 O O . SER A 1 84 ? -16.272 9.391 12.542 1.00 96.19 84 SER A O 1
ATOM 667 N N . VAL A 1 85 ? -14.586 10.866 12.767 1.00 95.56 85 VAL A N 1
ATOM 668 C CA . VAL A 1 85 ? -15.406 12.077 12.583 1.00 95.56 85 VAL A CA 1
ATOM 669 C C . VAL A 1 85 ? -16.131 12.043 11.238 1.00 95.56 85 VAL A C 1
ATOM 671 O O . VAL 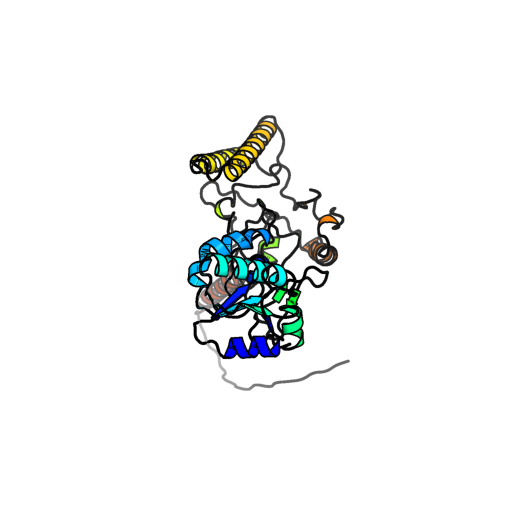A 1 85 ? -17.344 12.251 11.182 1.00 95.56 85 VAL A O 1
ATOM 674 N N . TYR A 1 86 ? -15.407 11.737 10.154 1.00 95.81 86 TYR A N 1
ATOM 675 C CA . TYR A 1 86 ? -16.002 11.661 8.819 1.00 95.81 86 TYR A CA 1
ATOM 676 C C . TYR A 1 86 ? -17.085 10.577 8.739 1.00 95.81 86 TYR A C 1
ATOM 678 O O . TYR A 1 86 ? -18.181 10.843 8.247 1.00 95.81 86 TYR A O 1
ATOM 686 N N . LEU A 1 87 ? -16.806 9.373 9.251 1.00 95.25 87 LEU A N 1
ATOM 687 C CA . LEU A 1 87 ? -17.757 8.261 9.249 1.00 95.25 87 LEU A CA 1
ATOM 688 C C . LEU A 1 87 ? -19.024 8.603 10.041 1.00 95.25 87 LEU A C 1
ATOM 690 O O . LEU A 1 87 ? -20.124 8.450 9.517 1.00 95.25 87 LEU A O 1
ATOM 694 N N . ARG A 1 88 ? -18.885 9.126 11.266 1.00 93.38 88 ARG A N 1
ATOM 695 C CA . ARG A 1 88 ? -20.025 9.533 12.105 1.00 93.38 88 ARG A CA 1
ATOM 696 C C . ARG A 1 88 ? -20.867 10.611 11.434 1.00 93.38 88 ARG A C 1
ATOM 698 O O . ARG A 1 88 ? -22.091 10.544 11.475 1.00 93.38 88 ARG A O 1
ATOM 705 N N . GLN A 1 89 ? -20.225 11.580 10.780 1.00 93.06 89 GLN A N 1
ATOM 706 C CA . GLN A 1 89 ? -20.939 12.593 10.013 1.00 93.06 89 GLN A CA 1
ATOM 707 C C . GLN A 1 89 ? -21.749 11.965 8.870 1.00 93.06 89 GLN A C 1
ATOM 709 O O . GLN A 1 89 ? -22.922 12.289 8.723 1.00 93.06 89 GLN A O 1
ATOM 714 N N . ARG A 1 90 ? -21.152 11.063 8.078 1.00 93.44 90 ARG A N 1
ATOM 715 C CA . ARG A 1 90 ? -21.857 10.392 6.972 1.00 93.44 90 ARG A CA 1
ATOM 716 C C . ARG A 1 90 ? -23.004 9.505 7.461 1.00 93.44 90 ARG A C 1
ATOM 718 O O . ARG A 1 90 ? -24.061 9.516 6.846 1.00 93.44 90 ARG A O 1
ATOM 725 N N . LEU A 1 91 ? -22.819 8.784 8.568 1.00 91.50 91 LEU A N 1
ATOM 726 C CA . LEU A 1 91 ? -23.870 7.962 9.178 1.00 91.50 91 LEU A CA 1
ATOM 727 C C . LEU A 1 91 ? -25.062 8.818 9.621 1.00 91.50 91 LEU A C 1
ATOM 729 O O . LEU A 1 91 ? -26.196 8.452 9.341 1.00 91.50 91 LEU A O 1
ATOM 733 N N . LYS A 1 92 ? -24.801 9.980 10.234 1.00 89.75 92 LYS A N 1
ATOM 734 C CA . LYS A 1 92 ? -25.847 10.927 10.647 1.00 89.75 92 LYS A CA 1
ATOM 735 C C . LYS A 1 92 ? -26.579 11.571 9.465 1.00 89.75 92 LYS A C 1
ATOM 737 O O . LYS A 1 92 ? -27.760 11.875 9.569 1.00 89.75 92 LYS A O 1
ATOM 742 N N . GLU A 1 93 ? -25.872 11.835 8.367 1.00 90.19 93 GLU A N 1
ATOM 743 C CA . GLU A 1 93 ? -26.480 12.363 7.136 1.00 90.19 93 GLU A CA 1
ATOM 744 C C . GLU A 1 93 ? -27.373 11.332 6.438 1.00 90.19 93 GLU A C 1
ATOM 746 O O . GLU A 1 93 ? -28.345 11.716 5.795 1.00 90.19 93 GLU A O 1
ATOM 751 N N . LEU A 1 94 ? -27.036 10.046 6.555 1.00 86.50 94 LEU A N 1
ATOM 752 C CA . LEU A 1 94 ? -27.832 8.952 6.009 1.00 86.50 94 LEU A CA 1
ATOM 753 C C . LEU A 1 94 ? -29.089 8.685 6.847 1.00 86.50 94 LEU A C 1
ATOM 755 O O . LEU A 1 94 ? -30.157 8.447 6.293 1.00 86.50 94 LEU A O 1
ATOM 759 N N . ASP A 1 95 ? -28.950 8.718 8.171 1.00 80.62 95 ASP A N 1
ATOM 760 C CA . ASP A 1 95 ? -30.029 8.471 9.121 1.00 80.62 95 ASP A CA 1
ATOM 761 C C . ASP A 1 95 ? -29.766 9.262 10.412 1.00 80.62 95 ASP A C 1
ATOM 763 O O . ASP A 1 95 ? -28.784 9.022 11.124 1.00 80.62 95 ASP A O 1
ATOM 767 N N . CYS A 1 96 ? -30.633 10.238 10.700 1.00 71.06 96 CYS A N 1
ATOM 768 C CA . CYS A 1 96 ? -30.463 11.139 11.837 1.00 71.06 96 CYS A CA 1
ATOM 769 C C . CYS A 1 96 ? -30.558 10.425 13.190 1.00 71.06 96 CYS A C 1
ATOM 771 O O . CYS A 1 96 ? -29.960 10.913 14.154 1.00 71.06 96 CYS A O 1
ATOM 773 N N . ASP A 1 97 ? -31.232 9.272 13.227 1.00 74.31 97 ASP A N 1
ATOM 774 C CA . ASP A 1 97 ? -31.426 8.443 14.417 1.00 74.31 97 ASP A CA 1
ATOM 775 C C . ASP A 1 97 ? -30.402 7.296 14.499 1.00 74.31 97 ASP A C 1
ATOM 777 O O . ASP A 1 97 ? -30.452 6.470 15.412 1.00 74.31 97 ASP A O 1
ATOM 781 N N . SER A 1 98 ? -29.433 7.243 13.573 1.00 69.69 98 SER A N 1
ATOM 782 C CA . SER A 1 98 ? -28.399 6.206 13.553 1.00 69.69 98 SER A CA 1
ATOM 783 C C . SER A 1 98 ? -27.576 6.210 14.842 1.00 69.69 98 SER A C 1
ATOM 785 O O . SER A 1 98 ? -26.812 7.133 15.130 1.00 69.69 98 SER A O 1
ATOM 787 N N . THR A 1 99 ? -27.683 5.117 15.598 1.00 75.81 99 THR A N 1
ATOM 788 C CA . THR A 1 99 ? -26.957 4.870 16.856 1.00 75.81 99 THR A CA 1
ATOM 789 C C . THR A 1 99 ? -25.683 4.049 16.663 1.00 75.81 99 THR A C 1
ATOM 791 O O . THR A 1 99 ? -25.098 3.591 17.642 1.00 75.81 99 THR A O 1
ATOM 794 N N . THR A 1 100 ? -25.241 3.870 15.411 1.00 86.56 100 THR A N 1
ATOM 795 C CA . THR A 1 100 ? -24.076 3.052 15.029 1.00 86.56 100 THR A CA 1
ATOM 796 C C . THR A 1 100 ? -22.854 3.417 15.891 1.00 86.56 100 THR A C 1
ATOM 798 O O . THR A 1 100 ? -22.287 4.505 15.721 1.00 86.56 100 THR A O 1
ATOM 801 N N . PRO A 1 101 ? -22.423 2.545 16.824 1.00 92.12 101 PRO A N 1
ATOM 802 C CA . PRO A 1 101 ? -21.309 2.851 17.710 1.00 92.12 101 PRO A CA 1
ATOM 803 C C . PRO A 1 101 ? -19.999 2.862 16.924 1.00 92.12 101 PRO A C 1
ATOM 805 O O . PRO A 1 101 ? -19.653 1.876 16.275 1.00 92.12 101 PRO A O 1
ATOM 808 N N . VAL A 1 102 ? -19.255 3.967 16.998 1.00 95.56 102 VAL A N 1
ATOM 809 C CA . VAL A 1 102 ? -17.933 4.097 16.370 1.00 95.56 102 VAL A CA 1
ATOM 810 C C . VAL A 1 102 ? -16.884 4.270 17.458 1.00 95.56 102 VAL A C 1
ATOM 812 O O . VAL A 1 102 ? -16.860 5.296 18.141 1.00 95.56 102 VAL A O 1
ATOM 815 N N . PHE A 1 103 ? -16.008 3.279 17.576 1.00 96.94 103 PHE A N 1
ATOM 816 C CA . PHE A 1 103 ? -14.884 3.245 18.503 1.00 96.94 103 PHE A CA 1
ATOM 817 C C . PHE A 1 103 ? -13.554 3.345 17.758 1.00 96.94 103 PHE A C 1
ATOM 819 O O . PHE A 1 103 ? -13.456 2.986 16.581 1.00 96.94 103 PHE A O 1
ATOM 826 N N . GLN A 1 104 ? -12.507 3.782 18.450 1.00 97.75 104 GLN A N 1
ATOM 827 C CA . GLN A 1 104 ? -11.152 3.800 17.907 1.00 97.75 104 GLN A CA 1
ATOM 828 C C . GLN A 1 104 ? -10.101 3.393 18.941 1.00 97.75 104 GLN A C 1
ATOM 830 O O . GLN A 1 104 ? -10.212 3.728 20.118 1.00 97.75 104 GLN A O 1
ATOM 835 N N . LEU A 1 105 ? -9.072 2.673 18.492 1.00 98.31 105 LEU A N 1
ATOM 836 C CA . LEU A 1 105 ? -7.964 2.237 19.344 1.00 98.31 105 LEU A CA 1
ATOM 837 C C . LEU A 1 105 ? -7.083 3.425 19.747 1.00 98.31 105 LEU A C 1
ATOM 839 O O . LEU A 1 105 ? -6.388 4.008 18.905 1.00 98.31 105 LEU A O 1
ATOM 843 N N . ASN A 1 106 ? -7.075 3.756 21.038 1.00 97.31 106 ASN A N 1
ATOM 844 C CA . ASN A 1 106 ? -6.256 4.836 21.566 1.00 97.31 106 ASN A CA 1
ATOM 845 C C . ASN A 1 106 ? -4.763 4.506 21.424 1.00 97.31 106 ASN A C 1
ATOM 847 O O . ASN A 1 106 ? -4.304 3.438 21.822 1.00 97.31 106 ASN A O 1
ATOM 851 N N . GLY A 1 107 ? -4.001 5.415 20.812 1.00 95.94 107 GLY A N 1
ATOM 852 C CA . GLY A 1 107 ? -2.581 5.203 20.516 1.00 95.94 107 GLY A CA 1
ATOM 853 C C . GLY A 1 107 ? -2.280 4.131 19.455 1.00 95.94 107 GLY A C 1
ATOM 854 O O . GLY A 1 107 ? -1.110 3.871 19.173 1.00 95.94 107 GLY A O 1
ATOM 855 N N . GLY A 1 108 ? -3.308 3.561 18.817 1.00 97.62 108 GLY A N 1
ATOM 856 C CA . GLY A 1 108 ? -3.182 2.637 17.691 1.00 97.62 108 GLY A CA 1
ATOM 857 C C . GLY A 1 108 ? -2.475 1.316 18.007 1.00 97.62 108 GLY A C 1
ATOM 858 O O . GLY A 1 108 ? -2.271 0.936 19.159 1.00 97.62 108 GLY A O 1
ATOM 859 N N . ILE A 1 109 ? -2.079 0.615 16.941 1.00 98.00 109 ILE A N 1
ATOM 860 C CA . ILE A 1 109 ? -1.384 -0.680 17.018 1.00 98.00 109 ILE A CA 1
ATOM 861 C C . ILE A 1 109 ? -0.112 -0.573 17.866 1.00 98.00 109 ILE A C 1
ATOM 863 O O . ILE A 1 109 ? 0.248 -1.527 18.544 1.00 98.00 109 ILE A O 1
ATOM 867 N N . HIS A 1 110 ? 0.560 0.583 17.855 1.00 96.12 110 HIS A N 1
ATOM 868 C CA . HIS A 1 110 ? 1.772 0.790 18.638 1.00 96.12 110 HIS A CA 1
ATOM 869 C C . HIS A 1 110 ? 1.545 0.560 20.138 1.00 96.12 110 HIS A C 1
ATOM 871 O O . HIS A 1 110 ? 2.225 -0.280 20.716 1.00 96.12 110 HIS A O 1
ATOM 877 N N . ARG A 1 111 ? 0.554 1.234 20.740 1.00 96.94 111 ARG A N 1
ATOM 878 C CA . ARG A 1 111 ? 0.202 1.031 22.157 1.00 96.94 111 ARG A CA 1
ATOM 879 C C . ARG A 1 111 ? -0.376 -0.351 22.419 1.00 96.94 111 ARG A C 1
ATOM 881 O O . ARG A 1 111 ? -0.134 -0.931 23.469 1.00 96.94 111 ARG A O 1
ATOM 888 N N . TYR A 1 112 ? -1.110 -0.896 21.456 1.00 98.06 112 TYR A N 1
ATOM 889 C CA . TYR A 1 112 ? -1.645 -2.242 21.587 1.00 98.06 112 TYR A CA 1
ATOM 890 C C . TYR A 1 112 ? -0.542 -3.308 21.670 1.00 98.06 112 TYR A C 1
ATOM 892 O O . TYR A 1 112 ? -0.624 -4.181 22.522 1.00 98.06 112 TYR A O 1
ATOM 900 N N . LEU A 1 113 ? 0.513 -3.219 20.856 1.00 96.44 113 LEU A N 1
ATOM 901 C CA . LEU A 1 113 ? 1.647 -4.150 20.930 1.00 96.44 113 LEU A CA 1
ATOM 902 C C . LEU A 1 113 ? 2.542 -3.926 22.160 1.00 96.44 113 LEU A C 1
ATOM 904 O O . LEU A 1 113 ? 3.269 -4.834 22.545 1.00 96.44 113 LEU A O 1
ATOM 908 N N . GLU A 1 114 ? 2.503 -2.747 22.787 1.00 95.62 114 GLU A N 1
ATOM 909 C CA . GLU A 1 114 ? 3.126 -2.539 24.104 1.00 95.62 114 GLU A CA 1
ATOM 910 C C . GLU A 1 114 ? 2.351 -3.265 25.214 1.00 95.62 114 GLU A C 1
ATOM 912 O O . GLU A 1 114 ? 2.967 -3.874 26.085 1.00 95.62 114 GLU A O 1
ATOM 917 N N . ALA A 1 115 ? 1.014 -3.227 25.168 1.00 97.00 115 ALA A N 1
ATOM 918 C CA . ALA A 1 115 ? 0.143 -3.902 26.135 1.00 97.00 115 ALA A CA 1
ATOM 919 C C . ALA A 1 115 ? 0.063 -5.427 25.917 1.00 97.00 115 ALA A C 1
ATOM 921 O O . ALA A 1 115 ? -0.037 -6.184 26.879 1.00 97.00 115 ALA A O 1
ATOM 922 N N . PHE A 1 116 ? 0.153 -5.878 24.661 1.00 95.81 116 PHE A N 1
ATOM 923 C CA . PHE A 1 116 ? 0.129 -7.287 24.254 1.00 95.81 116 PHE A CA 1
ATOM 924 C C . PHE A 1 116 ? 1.384 -7.632 23.434 1.00 95.81 116 PHE A C 1
ATOM 926 O O . PHE A 1 116 ? 1.316 -7.685 22.200 1.00 95.81 116 PHE A O 1
ATOM 933 N N . PRO A 1 117 ? 2.545 -7.858 24.083 1.00 92.75 117 PRO A N 1
ATOM 934 C CA . PRO A 1 117 ? 3.803 -8.134 23.383 1.00 92.75 117 PRO A CA 1
ATOM 935 C C . PRO A 1 117 ? 3.785 -9.417 22.544 1.00 92.75 117 PRO A C 1
ATOM 937 O O . PRO A 1 117 ? 4.488 -9.507 21.540 1.00 92.75 117 PRO A O 1
ATOM 940 N N . ASP A 1 118 ? 2.958 -10.396 22.915 1.00 93.44 118 ASP A N 1
ATOM 941 C CA . ASP A 1 118 ? 2.693 -11.622 22.148 1.00 93.44 118 ASP A CA 1
ATOM 942 C C . ASP A 1 118 ? 1.822 -11.381 20.897 1.00 93.44 118 ASP A C 1
ATOM 944 O O . ASP A 1 118 ? 1.573 -12.298 20.118 1.00 93.44 118 ASP A O 1
ATOM 948 N N . GLY A 1 119 ? 1.354 -10.144 20.704 1.00 92.50 119 GLY A N 1
ATOM 949 C CA . GLY A 1 119 ? 0.499 -9.697 19.611 1.00 92.50 119 GLY A CA 1
ATOM 950 C C . GLY A 1 119 ? -0.993 -9.860 19.862 1.00 92.50 119 GLY A C 1
ATOM 951 O O . GLY A 1 119 ? -1.791 -9.197 19.198 1.00 92.50 119 GLY A O 1
ATOM 952 N N . GLY A 1 120 ? -1.424 -10.699 20.807 1.00 94.31 120 GLY A N 1
ATOM 953 C CA . GLY A 1 120 ? -2.837 -11.030 21.002 1.00 94.31 120 GLY A CA 1
ATOM 954 C C . GLY A 1 120 ? -3.571 -11.306 19.674 1.00 94.31 120 GLY A C 1
ATOM 955 O O . GLY A 1 120 ? -3.260 -12.252 18.943 1.00 94.31 120 GLY A O 1
ATOM 956 N N . ARG A 1 121 ? -4.553 -10.453 19.341 1.00 94.81 121 ARG A N 1
ATOM 957 C CA . ARG A 1 121 ? -5.337 -10.500 18.091 1.00 94.81 121 ARG A CA 1
ATOM 958 C C . ARG A 1 121 ? -4.675 -9.844 16.871 1.00 94.81 121 ARG A C 1
ATOM 960 O O . ARG A 1 121 ? -5.181 -10.014 15.764 1.00 94.81 121 ARG A O 1
ATOM 967 N N . PHE A 1 122 ? -3.596 -9.087 17.045 1.00 96.62 122 PHE A N 1
ATOM 968 C CA . PHE A 1 122 ? -2.827 -8.513 15.943 1.00 96.62 122 PHE A CA 1
ATOM 969 C C . PHE A 1 122 ? -1.780 -9.520 15.466 1.00 96.62 122 PHE A C 1
ATOM 971 O O . PHE A 1 122 ? -0.981 -10.006 16.261 1.00 96.62 122 PHE A O 1
ATOM 978 N N . LYS A 1 123 ? -1.765 -9.817 14.165 1.00 95.62 123 LYS A N 1
ATOM 979 C CA . LYS A 1 123 ? -0.827 -10.760 13.546 1.00 95.62 123 LYS A CA 1
ATOM 980 C C . LYS A 1 123 ? 0.117 -10.034 12.602 1.00 95.62 123 LYS A C 1
ATOM 982 O O . LYS A 1 123 ? -0.283 -9.081 11.939 1.00 95.62 123 LYS A O 1
ATOM 987 N N . GLY A 1 124 ? 1.364 -10.495 12.512 1.00 94.94 124 GLY A N 1
ATOM 988 C CA . GLY A 1 124 ? 2.364 -9.905 11.622 1.00 94.94 124 GLY A CA 1
ATOM 989 C C . GLY A 1 124 ? 3.144 -8.740 12.228 1.00 94.94 124 GLY A C 1
ATOM 990 O O . GLY A 1 124 ? 3.471 -8.703 13.416 1.00 94.94 124 GLY A O 1
ATOM 991 N N . ALA A 1 125 ? 3.470 -7.776 11.374 1.00 94.56 125 ALA A N 1
ATOM 992 C CA . ALA A 1 125 ? 4.276 -6.613 11.692 1.00 94.56 125 ALA A CA 1
ATOM 993 C C . ALA A 1 125 ? 3.485 -5.311 11.513 1.00 94.56 125 ALA A C 1
ATOM 995 O O . ALA A 1 125 ? 2.878 -5.052 10.474 1.00 94.56 125 ALA A O 1
ATOM 996 N N . ASN A 1 126 ? 3.547 -4.433 12.509 1.00 95.12 126 ASN A N 1
ATOM 997 C CA . ASN A 1 126 ? 3.062 -3.067 12.398 1.00 95.12 126 ASN A CA 1
ATOM 998 C C . ASN A 1 126 ? 4.090 -2.209 11.654 1.00 95.12 126 ASN A C 1
ATOM 1000 O O . ASN A 1 126 ? 5.187 -1.974 12.160 1.00 95.12 126 ASN A O 1
ATOM 1004 N N . PHE A 1 127 ? 3.744 -1.719 10.465 1.00 92.12 127 PHE A N 1
ATOM 1005 C CA . PHE A 1 127 ? 4.591 -0.789 9.722 1.00 92.12 127 PHE A CA 1
ATOM 1006 C C . PHE A 1 127 ? 4.703 0.562 10.451 1.00 92.12 127 PHE A C 1
ATOM 1008 O O . PHE A 1 127 ? 3.687 1.194 10.756 1.00 92.12 127 PHE A O 1
ATOM 1015 N N . VAL A 1 128 ? 5.933 1.030 10.685 1.00 89.62 128 VAL A N 1
ATOM 1016 C CA . VAL A 1 128 ? 6.232 2.325 11.317 1.00 89.62 128 VAL A CA 1
ATOM 1017 C C . VAL A 1 128 ? 7.100 3.193 10.409 1.00 89.62 128 VAL A C 1
ATOM 1019 O O . VAL A 1 128 ? 8.004 2.720 9.727 1.00 89.62 128 VAL A O 1
ATOM 1022 N N . PHE A 1 129 ? 6.827 4.497 10.397 1.00 84.50 129 PHE A N 1
ATOM 1023 C CA . PHE A 1 129 ? 7.471 5.466 9.502 1.00 84.50 129 PHE A CA 1
ATOM 1024 C C . PHE A 1 129 ? 8.761 6.046 10.107 1.00 84.50 129 PHE A C 1
ATOM 1026 O O . PHE A 1 129 ? 8.979 7.255 10.096 1.00 84.50 129 PHE A O 1
ATOM 1033 N N . ASP A 1 130 ? 9.612 5.181 10.655 1.00 83.75 130 ASP A N 1
ATOM 1034 C CA . ASP A 1 130 ? 10.919 5.536 11.209 1.00 83.75 130 ASP A CA 1
ATOM 1035 C C . ASP A 1 130 ? 11.973 4.466 10.877 1.00 83.75 130 ASP A C 1
ATOM 1037 O O . ASP A 1 130 ? 11.696 3.508 10.159 1.00 83.75 130 ASP A O 1
ATOM 1041 N N . LYS A 1 131 ? 13.200 4.622 11.389 1.00 78.75 131 LYS A N 1
ATOM 1042 C CA . LYS A 1 131 ? 14.335 3.729 11.091 1.00 78.75 131 LYS A CA 1
ATOM 1043 C C . LYS A 1 131 ? 14.083 2.254 11.421 1.00 78.75 131 LYS A C 1
ATOM 1045 O O . LYS A 1 131 ? 14.725 1.404 10.817 1.00 78.75 131 LYS A O 1
ATOM 1050 N N . ARG A 1 132 ? 13.180 1.952 12.357 1.00 82.25 132 ARG A N 1
ATOM 1051 C CA . ARG A 1 132 ? 12.800 0.578 12.709 1.00 82.25 132 ARG A CA 1
ATOM 1052 C C . ARG A 1 132 ? 12.039 -0.090 11.576 1.00 82.25 132 ARG A C 1
ATOM 1054 O O . ARG A 1 132 ? 12.103 -1.306 11.450 1.00 82.25 132 ARG A O 1
ATOM 1061 N N . ALA A 1 133 ? 11.320 0.703 10.775 1.00 80.88 133 ALA A N 1
ATOM 1062 C CA . ALA A 1 133 ? 10.395 0.315 9.715 1.00 80.88 133 ALA A CA 1
ATOM 1063 C C . ALA A 1 133 ? 9.203 -0.559 10.133 1.00 80.88 133 ALA A C 1
ATOM 1065 O O . ALA A 1 133 ? 8.128 -0.462 9.538 1.00 80.88 133 ALA A O 1
ATOM 1066 N N . GLN A 1 134 ? 9.382 -1.435 11.119 1.00 85.50 134 GLN A N 1
ATOM 1067 C CA . GLN A 1 134 ? 8.397 -2.395 11.581 1.00 85.50 134 GLN A CA 1
ATOM 1068 C C . GLN A 1 134 ? 8.523 -2.628 13.087 1.00 85.50 134 GLN A C 1
ATOM 1070 O O . GLN A 1 134 ? 9.620 -2.650 13.639 1.00 85.50 134 GLN A O 1
ATOM 1075 N N . MET A 1 135 ? 7.384 -2.841 13.737 1.00 88.94 135 MET A N 1
ATOM 1076 C CA . MET A 1 135 ? 7.270 -3.361 15.096 1.00 88.94 135 MET A CA 1
ATOM 1077 C C . MET A 1 135 ? 6.514 -4.685 15.013 1.00 88.94 135 MET A C 1
ATOM 1079 O O . MET A 1 135 ? 5.358 -4.708 14.593 1.00 88.94 135 MET A O 1
ATOM 1083 N N . ARG A 1 136 ? 7.183 -5.792 15.330 1.00 88.94 136 ARG A N 1
ATOM 1084 C CA . ARG A 1 136 ? 6.615 -7.136 15.180 1.00 88.94 136 ARG A CA 1
ATOM 1085 C C . ARG A 1 136 ? 5.790 -7.536 16.392 1.00 88.94 136 ARG A C 1
ATOM 1087 O O . ARG A 1 136 ? 6.128 -7.168 17.513 1.00 88.94 136 ARG A O 1
ATOM 1094 N N . SER A 1 137 ? 4.753 -8.325 16.131 1.00 88.69 137 SER A N 1
ATOM 1095 C CA . SER A 1 137 ? 4.156 -9.199 17.136 1.00 88.69 137 SER A CA 1
ATOM 1096 C C . SER A 1 137 ? 5.189 -10.220 17.629 1.00 88.69 137 SER A C 1
ATOM 1098 O O . SER A 1 137 ? 5.987 -10.730 16.834 1.00 88.69 137 SER A O 1
ATOM 1100 N N . GLY A 1 138 ? 5.170 -10.529 18.926 1.00 83.44 138 GLY A N 1
ATOM 1101 C CA . GLY A 1 138 ? 6.029 -11.543 19.535 1.00 83.44 138 GLY A CA 1
ATOM 1102 C C . GLY A 1 138 ? 5.704 -12.981 19.122 1.00 83.44 138 GLY A C 1
ATOM 1103 O O . GLY A 1 138 ? 6.536 -13.858 19.332 1.00 83.44 138 GLY A O 1
ATOM 1104 N N . ASP A 1 139 ? 4.552 -13.237 18.490 1.00 84.19 139 ASP A N 1
ATOM 1105 C CA . ASP A 1 139 ? 4.176 -14.580 18.014 1.00 84.19 139 ASP A CA 1
ATOM 1106 C C . ASP A 1 139 ? 4.938 -15.050 16.760 1.00 84.19 139 ASP A C 1
ATOM 1108 O O . ASP A 1 139 ? 4.789 -16.195 16.336 1.00 84.19 139 ASP A O 1
ATOM 1112 N N . GLY A 1 140 ? 5.752 -14.181 16.150 1.00 84.00 140 GLY A N 1
ATOM 1113 C CA . GLY A 1 140 ? 6.569 -14.517 14.981 1.00 84.00 140 GLY A CA 1
ATOM 1114 C C . GLY A 1 140 ? 5.773 -14.762 13.694 1.00 84.00 140 GLY A C 1
ATOM 1115 O O . GLY A 1 140 ? 6.356 -15.168 12.687 1.00 84.00 140 GLY A O 1
ATOM 1116 N N . THR A 1 141 ? 4.463 -14.504 13.692 1.00 91.19 141 THR A N 1
ATOM 1117 C CA . THR A 1 141 ? 3.603 -14.746 12.530 1.00 91.19 141 THR A CA 1
ATOM 1118 C C . THR A 1 141 ? 4.006 -13.842 11.368 1.00 91.19 141 THR A C 1
ATOM 1120 O O . THR A 1 141 ? 4.184 -12.637 11.537 1.00 91.19 141 THR A O 1
ATOM 1123 N N . VAL A 1 142 ? 4.080 -14.402 10.160 1.00 93.94 142 VAL A N 1
ATOM 1124 C CA . VAL A 1 142 ? 4.253 -13.652 8.909 1.00 93.94 142 VAL A CA 1
ATOM 1125 C C . VAL A 1 142 ? 2.968 -13.782 8.102 1.00 93.94 142 VAL A C 1
ATOM 1127 O O . VAL A 1 142 ? 2.691 -14.841 7.547 1.00 93.94 142 VAL A O 1
ATOM 1130 N N . VAL A 1 143 ? 2.175 -12.709 8.041 1.00 94.62 143 VAL A N 1
ATOM 1131 C CA . VAL A 1 143 ? 0.905 -12.698 7.282 1.00 94.62 143 VAL A CA 1
ATOM 1132 C C . VAL A 1 143 ? 1.081 -12.249 5.831 1.00 94.62 143 VAL A C 1
ATOM 1134 O O . VAL A 1 143 ? 0.255 -12.556 4.976 1.00 94.62 143 VAL A O 1
ATOM 1137 N N . GLY A 1 144 ? 2.156 -11.512 5.548 1.00 93.62 144 GLY A N 1
ATOM 1138 C CA . GLY A 1 144 ? 2.447 -11.018 4.210 1.00 93.62 144 GLY A CA 1
ATOM 1139 C C . GLY A 1 144 ? 2.994 -12.098 3.287 1.00 93.62 144 GLY A C 1
ATOM 1140 O O . GLY A 1 144 ? 3.560 -13.103 3.722 1.00 93.62 144 GLY A O 1
ATOM 1141 N N . CYS A 1 145 ? 2.885 -11.857 1.984 1.00 94.25 145 CYS A N 1
ATOM 1142 C CA . CYS A 1 145 ? 3.472 -12.712 0.964 1.00 94.25 145 CYS A CA 1
ATOM 1143 C C . CYS A 1 145 ? 4.206 -11.898 -0.104 1.00 94.25 145 CYS A C 1
ATOM 1145 O O . CYS A 1 145 ? 3.883 -10.745 -0.396 1.00 94.25 145 CYS A O 1
ATOM 1147 N N . CYS A 1 146 ? 5.213 -12.524 -0.708 1.00 91.75 146 CYS A N 1
ATOM 1148 C CA . CYS A 1 146 ? 5.910 -11.970 -1.856 1.00 91.75 146 CYS A CA 1
ATOM 1149 C C . CYS A 1 146 ? 4.955 -11.863 -3.053 1.00 91.75 146 CYS A C 1
ATOM 1151 O O . CYS A 1 146 ? 4.380 -12.866 -3.470 1.00 91.75 146 CYS A O 1
ATOM 1153 N N . SER A 1 147 ? 4.862 -10.692 -3.680 1.00 89.94 147 SER A N 1
ATOM 1154 C CA . SER A 1 147 ? 4.008 -10.466 -4.853 1.00 89.94 147 SER A CA 1
ATOM 1155 C C . SER A 1 147 ? 4.462 -11.210 -6.112 1.00 89.94 147 SER A C 1
ATOM 1157 O O . SER A 1 147 ? 3.736 -11.231 -7.101 1.00 89.94 147 SER A O 1
ATOM 1159 N N . GLU A 1 148 ? 5.667 -11.785 -6.099 1.00 86.88 148 GLU A N 1
ATOM 1160 C CA . GLU A 1 148 ? 6.263 -12.485 -7.244 1.00 86.88 148 GLU A CA 1
ATOM 1161 C C . GLU A 1 148 ? 6.164 -14.010 -7.129 1.00 86.88 148 GLU A C 1
ATOM 1163 O O . GLU A 1 148 ? 5.918 -14.688 -8.121 1.00 86.88 148 GLU A O 1
ATOM 1168 N N . CYS A 1 149 ? 6.357 -14.566 -5.928 1.00 89.88 149 CYS A N 1
ATOM 1169 C CA . CYS A 1 149 ? 6.394 -16.019 -5.716 1.00 89.88 149 CYS A CA 1
ATOM 1170 C C . CYS A 1 149 ? 5.453 -16.525 -4.620 1.00 89.88 149 CYS A C 1
ATOM 1172 O O . CYS A 1 149 ? 5.450 -17.719 -4.332 1.00 89.88 149 CYS A O 1
ATOM 1174 N N . SER A 1 150 ? 4.696 -15.632 -3.981 1.00 92.25 150 SER A N 1
ATOM 1175 C CA . SER A 1 150 ? 3.736 -15.933 -2.912 1.00 92.25 150 SER A CA 1
ATOM 1176 C C . SER A 1 150 ? 4.320 -16.543 -1.633 1.00 92.25 150 SER A C 1
ATOM 1178 O O . SER A 1 150 ? 3.562 -16.842 -0.716 1.00 92.25 150 SER A O 1
ATOM 1180 N N . ARG A 1 151 ? 5.647 -16.686 -1.508 1.00 94.00 151 ARG A N 1
ATOM 1181 C CA . ARG A 1 151 ? 6.262 -17.138 -0.249 1.00 94.00 151 ARG A CA 1
ATOM 1182 C C . ARG A 1 151 ? 5.982 -16.145 0.889 1.00 94.00 151 ARG A C 1
ATOM 1184 O O . ARG A 1 151 ? 5.940 -14.943 0.596 1.00 94.00 151 ARG A O 1
ATOM 1191 N N . PRO A 1 152 ? 5.886 -16.596 2.154 1.00 95.44 152 PRO A N 1
ATOM 1192 C CA . PRO A 1 152 ? 5.760 -15.705 3.302 1.00 95.44 152 PRO A CA 1
ATOM 1193 C C . PRO A 1 152 ? 6.849 -14.632 3.296 1.00 95.44 152 PRO A C 1
ATOM 1195 O O . PRO A 1 152 ? 8.043 -14.925 3.175 1.00 95.44 152 PRO A O 1
ATOM 1198 N N . TRP A 1 153 ? 6.425 -13.373 3.330 1.00 93.56 153 TRP A N 1
ATOM 1199 C CA . TRP A 1 153 ? 7.313 -12.222 3.309 1.00 93.56 153 TRP A CA 1
ATOM 1200 C C . TRP A 1 153 ? 6.574 -10.973 3.762 1.00 93.56 153 TRP A C 1
ATOM 1202 O O . TRP A 1 153 ? 5.554 -10.605 3.191 1.00 93.56 153 TRP A O 1
ATOM 1212 N N . ASP A 1 154 ? 7.135 -10.264 4.724 1.00 92.12 154 ASP A N 1
ATOM 1213 C CA . ASP A 1 154 ? 6.526 -9.073 5.310 1.00 92.12 154 ASP A CA 1
ATOM 1214 C C . ASP A 1 154 ? 7.499 -7.895 5.398 1.00 92.12 154 ASP A C 1
ATOM 1216 O O . ASP A 1 154 ? 7.134 -6.830 5.877 1.00 92.12 154 ASP A O 1
ATOM 1220 N N . THR A 1 155 ? 8.734 -8.037 4.916 1.00 88.88 155 THR A N 1
ATOM 1221 C CA . THR A 1 155 ? 9.733 -6.970 5.009 1.00 88.88 155 THR A CA 1
ATOM 1222 C C . THR A 1 155 ? 9.624 -6.017 3.823 1.00 88.88 155 THR A C 1
ATOM 1224 O O . THR A 1 155 ? 9.904 -6.379 2.675 1.00 88.88 155 THR A O 1
ATOM 1227 N N . HIS A 1 156 ? 9.248 -4.771 4.110 1.00 86.62 156 HIS A N 1
ATOM 1228 C CA . HIS A 1 156 ? 9.261 -3.686 3.132 1.00 86.62 156 HIS A CA 1
ATOM 1229 C C . HIS A 1 156 ? 10.660 -3.128 2.898 1.00 86.62 156 HIS A C 1
ATOM 1231 O O . HIS A 1 156 ? 11.567 -3.286 3.711 1.00 86.62 156 HIS A O 1
ATOM 1237 N N . HIS A 1 157 ? 10.817 -2.432 1.774 1.00 80.56 157 HIS A N 1
ATOM 1238 C CA . HIS A 1 157 ? 12.082 -1.831 1.395 1.00 80.56 157 HIS A CA 1
ATOM 1239 C C . HIS A 1 157 ? 11.866 -0.619 0.487 1.00 80.56 157 HIS A C 1
ATOM 1241 O O . HIS A 1 157 ? 11.143 -0.709 -0.504 1.00 80.56 157 HIS A O 1
ATOM 1247 N N . GLY A 1 158 ? 12.540 0.501 0.767 1.00 80.31 158 GLY A N 1
ATOM 1248 C CA . GLY A 1 158 ? 12.393 1.740 -0.013 1.00 80.31 158 GLY A CA 1
ATOM 1249 C C . GLY A 1 158 ? 12.793 1.625 -1.494 1.00 80.31 158 GLY A C 1
ATOM 1250 O O . GLY A 1 158 ? 12.352 2.426 -2.315 1.00 80.31 158 GLY A O 1
ATOM 1251 N N . GLY A 1 159 ? 13.601 0.620 -1.855 1.00 81.12 159 GLY A N 1
ATOM 1252 C CA . GLY A 1 159 ? 13.958 0.315 -3.247 1.00 81.12 159 GLY A CA 1
ATOM 1253 C C . GLY A 1 159 ? 12.956 -0.581 -3.991 1.00 81.12 159 GLY A C 1
ATOM 1254 O O . GLY A 1 159 ? 13.070 -0.729 -5.205 1.00 81.12 159 GLY A O 1
ATOM 1255 N N . ARG A 1 160 ? 11.987 -1.182 -3.286 1.00 87.94 160 ARG A N 1
ATOM 1256 C CA . ARG A 1 160 ? 10.988 -2.111 -3.840 1.00 87.94 160 ARG A CA 1
ATOM 1257 C C . ARG A 1 160 ? 9.654 -1.392 -3.955 1.00 87.94 160 ARG A C 1
ATOM 1259 O O . ARG A 1 160 ? 8.807 -1.439 -3.064 1.00 87.94 160 ARG A O 1
ATOM 1266 N N . VAL A 1 161 ? 9.509 -0.666 -5.056 1.00 89.19 161 VAL A N 1
ATOM 1267 C CA . VAL A 1 161 ? 8.330 0.151 -5.344 1.00 89.19 161 VAL A CA 1
ATOM 1268 C C . VAL A 1 161 ? 7.769 -0.178 -6.716 1.00 89.19 161 VAL A C 1
ATOM 1270 O O . VAL A 1 161 ? 8.509 -0.524 -7.635 1.00 89.19 161 VAL A O 1
ATOM 1273 N N . CYS A 1 162 ? 6.457 -0.036 -6.871 1.00 90.69 162 CYS A N 1
ATOM 1274 C CA . CYS A 1 162 ? 5.788 -0.246 -8.141 1.00 90.69 162 CYS A CA 1
ATOM 1275 C C . CYS A 1 162 ? 6.340 0.695 -9.218 1.00 90.69 162 CYS A C 1
ATOM 1277 O O . CYS A 1 162 ? 6.434 1.911 -9.030 1.00 90.69 162 CYS A O 1
ATOM 1279 N N . THR A 1 163 ? 6.617 0.140 -10.392 1.00 90.50 163 THR A N 1
ATOM 1280 C CA . THR A 1 163 ? 7.164 0.850 -11.543 1.00 90.50 163 THR A CA 1
ATOM 1281 C C . THR A 1 163 ? 6.252 1.954 -12.065 1.00 90.50 163 THR A C 1
ATOM 1283 O O . THR A 1 163 ? 6.752 2.926 -12.633 1.00 90.50 163 THR A O 1
ATOM 1286 N N . VAL A 1 164 ? 4.944 1.838 -11.835 1.00 89.75 164 VAL A N 1
ATOM 1287 C CA . VAL A 1 164 ? 3.933 2.785 -12.313 1.00 89.75 164 VAL A CA 1
ATOM 1288 C C . VAL A 1 164 ? 3.631 3.858 -11.265 1.00 89.75 164 VAL A C 1
ATOM 1290 O O . VAL A 1 164 ? 3.809 5.041 -11.540 1.00 89.75 164 VAL A O 1
ATOM 1293 N N . CYS A 1 165 ? 3.203 3.465 -10.059 1.00 87.75 165 CYS A N 1
ATOM 1294 C CA . CYS A 1 165 ? 2.705 4.399 -9.038 1.00 87.75 165 CYS A CA 1
ATOM 1295 C C . CYS A 1 165 ? 3.648 4.635 -7.851 1.00 87.75 165 CYS A C 1
ATOM 1297 O O . CYS A 1 165 ? 3.324 5.426 -6.972 1.00 87.75 165 CYS A O 1
ATOM 1299 N N . ARG A 1 166 ? 4.800 3.956 -7.797 1.00 88.50 166 ARG A N 1
ATOM 1300 C CA . ARG A 1 166 ? 5.757 3.992 -6.676 1.00 88.50 166 ARG A CA 1
ATOM 1301 C C . ARG A 1 166 ? 5.222 3.504 -5.321 1.00 88.50 166 ARG A C 1
ATOM 1303 O O . ARG A 1 166 ? 5.907 3.687 -4.317 1.00 88.50 166 ARG A O 1
ATOM 1310 N N . ALA A 1 167 ? 4.052 2.867 -5.273 1.00 88.12 167 ALA A N 1
ATOM 1311 C CA . ALA A 1 167 ? 3.582 2.200 -4.060 1.00 88.12 167 ALA A CA 1
ATOM 1312 C C . ALA A 1 167 ? 4.601 1.144 -3.605 1.00 88.12 167 ALA A C 1
ATOM 1314 O O . ALA A 1 167 ? 5.187 0.460 -4.447 1.00 88.12 167 ALA A O 1
ATOM 1315 N N . LEU A 1 168 ? 4.810 1.013 -2.295 1.00 88.94 168 LEU A N 1
ATOM 1316 C CA . LEU A 1 168 ? 5.639 -0.052 -1.734 1.00 88.94 168 LEU A CA 1
ATOM 1317 C C . LEU A 1 168 ? 5.069 -1.419 -2.123 1.00 88.94 168 LEU A C 1
ATOM 1319 O O . LEU A 1 168 ? 3.854 -1.619 -2.109 1.00 88.94 168 LEU A O 1
ATOM 1323 N N . VAL A 1 169 ? 5.952 -2.347 -2.483 1.00 90.81 169 VAL A N 1
ATOM 1324 C CA . VAL A 1 169 ? 5.585 -3.728 -2.811 1.00 90.81 169 VAL A CA 1
ATOM 1325 C C . VAL A 1 169 ? 6.377 -4.705 -1.952 1.00 90.81 169 VAL A C 1
ATOM 1327 O O . VAL A 1 169 ? 7.557 -4.494 -1.662 1.00 90.81 169 VAL A O 1
ATOM 1330 N N . LEU A 1 170 ? 5.724 -5.795 -1.559 1.00 92.12 170 LEU A N 1
ATOM 1331 C CA . LEU A 1 170 ? 6.364 -6.893 -0.849 1.00 92.12 170 LEU A CA 1
ATOM 1332 C C . LEU A 1 170 ? 7.022 -7.824 -1.857 1.00 92.12 170 LEU A C 1
ATOM 1334 O O . LEU A 1 170 ? 6.377 -8.689 -2.436 1.00 92.12 170 LEU A O 1
ATOM 1338 N N . VAL A 1 171 ? 8.322 -7.644 -2.061 1.00 90.69 171 VAL A N 1
ATOM 1339 C CA . VAL A 1 171 ? 9.132 -8.544 -2.882 1.00 90.69 171 VAL A CA 1
ATOM 1340 C C . VAL A 1 171 ? 10.244 -9.100 -2.018 1.00 90.69 171 VAL A C 1
ATOM 1342 O O . VAL A 1 171 ? 10.938 -8.355 -1.323 1.00 90.69 171 VAL A O 1
ATOM 1345 N N . CYS A 1 172 ? 10.383 -10.418 -2.037 1.00 89.12 172 CYS A N 1
ATOM 1346 C CA . CYS A 1 172 ? 11.355 -11.114 -1.221 1.00 89.12 172 CYS A CA 1
ATOM 1347 C C . CYS A 1 172 ? 12.774 -10.990 -1.781 1.00 89.12 172 CYS A C 1
ATOM 1349 O O . CYS A 1 172 ? 12.946 -10.759 -2.974 1.00 89.12 172 CYS A O 1
ATOM 1351 N N . ASP A 1 173 ? 13.794 -11.178 -0.942 1.00 87.00 173 ASP A N 1
ATOM 1352 C CA . ASP A 1 173 ? 15.193 -10.967 -1.352 1.00 87.00 173 ASP A CA 1
ATOM 1353 C C . ASP A 1 173 ? 15.613 -11.833 -2.557 1.00 87.00 173 ASP A C 1
ATOM 1355 O O . ASP A 1 173 ? 16.376 -11.380 -3.404 1.00 87.00 173 ASP A O 1
ATOM 1359 N N . THR A 1 174 ? 15.050 -13.036 -2.701 1.00 86.56 174 THR A N 1
ATOM 1360 C CA . THR A 1 174 ? 15.328 -13.912 -3.850 1.00 86.56 174 THR A CA 1
ATOM 1361 C C . THR A 1 174 ? 14.722 -13.363 -5.142 1.00 86.56 174 THR A C 1
ATOM 1363 O O . THR A 1 174 ? 15.415 -13.263 -6.148 1.00 86.56 174 THR A O 1
ATOM 1366 N N . CYS A 1 175 ? 13.448 -12.959 -5.126 1.00 86.94 175 CYS A N 1
ATOM 1367 C CA . CYS A 1 175 ? 12.810 -12.349 -6.297 1.00 86.94 175 CYS A CA 1
ATOM 1368 C C . CYS A 1 175 ? 13.396 -10.966 -6.611 1.00 86.94 175 CYS A C 1
ATOM 1370 O O . CYS A 1 175 ? 13.466 -10.575 -7.770 1.00 86.94 175 CYS A O 1
ATOM 1372 N N . ASP A 1 176 ? 13.845 -10.238 -5.588 1.00 85.19 176 ASP A N 1
ATOM 1373 C CA . ASP A 1 176 ? 14.537 -8.961 -5.736 1.00 85.19 176 ASP A CA 1
ATOM 1374 C C . ASP A 1 176 ? 15.877 -9.119 -6.458 1.00 85.19 176 ASP A C 1
ATOM 1376 O O . ASP A 1 176 ? 16.171 -8.328 -7.348 1.00 85.19 176 ASP A O 1
ATOM 1380 N N . ALA A 1 177 ? 16.656 -10.145 -6.102 1.00 80.38 177 ALA A N 1
ATOM 1381 C CA . ALA A 1 177 ? 17.945 -10.446 -6.723 1.00 80.38 177 ALA A CA 1
ATOM 1382 C C . ALA A 1 177 ? 17.811 -10.904 -8.185 1.00 80.38 177 ALA A C 1
ATOM 1384 O O . ALA A 1 177 ? 18.686 -10.628 -8.999 1.00 80.38 177 ALA A O 1
ATOM 1385 N N . LEU A 1 178 ? 16.707 -11.574 -8.530 1.00 77.94 178 LEU A N 1
ATOM 1386 C CA . LEU A 1 178 ? 16.401 -11.991 -9.905 1.00 77.94 178 LEU A CA 1
ATOM 1387 C C . LEU A 1 178 ? 15.767 -10.870 -10.747 1.00 77.94 178 LEU A C 1
ATOM 1389 O O . LEU A 1 178 ? 15.643 -11.002 -11.964 1.00 77.94 178 LEU A O 1
ATOM 1393 N N . SER A 1 179 ? 15.345 -9.772 -10.116 1.00 78.25 179 SER A N 1
ATOM 1394 C CA . SER A 1 179 ? 14.716 -8.638 -10.789 1.00 78.25 179 SER A CA 1
ATOM 1395 C C . SER A 1 179 ? 15.743 -7.586 -11.199 1.00 78.25 179 SER A C 1
ATOM 1397 O O . SER A 1 179 ? 16.703 -7.282 -10.497 1.00 78.25 179 SER A O 1
ATOM 1399 N N . VAL A 1 180 ? 15.459 -6.910 -12.309 1.00 75.38 180 VAL A N 1
ATOM 1400 C CA . VAL A 1 180 ? 16.178 -5.707 -12.764 1.00 75.38 180 VAL A CA 1
ATOM 1401 C C . VAL A 1 180 ? 15.706 -4.425 -12.053 1.00 75.38 180 VAL A C 1
ATOM 1403 O O . VAL A 1 180 ? 15.883 -3.319 -12.564 1.00 75.38 180 VAL A O 1
ATOM 1406 N N . GLY A 1 181 ? 15.081 -4.550 -10.877 1.00 81.06 181 GLY A N 1
ATOM 1407 C CA . GLY A 1 181 ? 14.550 -3.421 -10.109 1.00 81.06 181 GLY A CA 1
ATOM 1408 C C . GLY A 1 181 ? 13.195 -2.910 -10.603 1.00 81.06 181 GLY A C 1
ATOM 1409 O O . GLY A 1 181 ? 12.889 -1.730 -10.428 1.00 81.06 181 GLY A O 1
ATOM 1410 N N . GLU A 1 182 ? 12.408 -3.774 -11.245 1.00 86.62 182 GLU A N 1
ATOM 1411 C CA . GLU A 1 182 ? 11.068 -3.458 -11.741 1.00 86.62 182 GLU A CA 1
ATOM 1412 C C . GLU A 1 182 ? 10.046 -4.369 -11.071 1.00 86.62 182 GLU A C 1
ATOM 1414 O O . GLU A 1 182 ? 10.229 -5.587 -11.015 1.00 86.62 182 GLU A O 1
ATOM 1419 N N . TYR A 1 183 ? 8.981 -3.764 -10.553 1.00 89.44 183 TYR A N 1
ATOM 1420 C CA . TYR A 1 183 ? 7.948 -4.457 -9.792 1.00 89.44 183 TYR A CA 1
ATOM 1421 C C . TYR A 1 183 ? 6.591 -3.811 -10.053 1.00 89.44 183 TYR A C 1
ATOM 1423 O O . TYR A 1 183 ? 6.499 -2.629 -10.390 1.00 89.44 183 TYR A O 1
ATOM 1431 N N . TRP A 1 184 ? 5.507 -4.547 -9.835 1.00 90.94 184 TRP A N 1
ATOM 1432 C CA . TRP A 1 184 ? 4.155 -4.040 -10.050 1.00 90.94 184 TRP A CA 1
ATOM 1433 C C . TRP A 1 184 ? 3.292 -4.354 -8.837 1.00 90.94 184 TRP A C 1
ATOM 1435 O O . TRP A 1 184 ? 3.264 -5.488 -8.368 1.00 90.94 184 TRP A O 1
ATOM 1445 N N . CYS A 1 185 ? 2.590 -3.344 -8.319 1.00 89.00 185 CYS A N 1
ATOM 1446 C CA . CYS A 1 185 ? 1.568 -3.591 -7.309 1.00 89.00 185 CYS A CA 1
ATOM 1447 C C . CYS A 1 185 ? 0.368 -4.318 -7.949 1.00 89.00 185 CYS A C 1
ATOM 1449 O O . CYS A 1 185 ? 0.235 -4.295 -9.178 1.00 89.00 185 CYS A O 1
ATOM 1451 N N . PRO A 1 186 ? -0.534 -4.917 -7.151 1.00 84.75 186 PRO A N 1
ATOM 1452 C CA . PRO A 1 186 ? -1.700 -5.631 -7.672 1.00 84.75 186 PRO A CA 1
ATOM 1453 C C . PRO A 1 186 ? -2.524 -4.821 -8.686 1.00 84.75 186 PRO A C 1
ATOM 1455 O O . PRO A 1 186 ? -2.861 -5.339 -9.751 1.00 84.75 186 PRO A O 1
ATOM 1458 N N . GLU A 1 187 ? -2.740 -3.526 -8.428 1.00 84.62 187 GLU A N 1
ATOM 1459 C CA . GLU A 1 187 ? -3.474 -2.618 -9.328 1.00 84.62 187 GLU A CA 1
ATOM 1460 C C . GLU A 1 187 ? -2.809 -2.435 -10.704 1.00 84.62 187 GLU A C 1
ATOM 1462 O O . GLU A 1 187 ? -3.483 -2.175 -11.701 1.00 84.62 187 GLU A O 1
ATOM 1467 N N . HIS A 1 188 ? -1.483 -2.573 -10.772 1.00 88.50 188 HIS A N 1
ATOM 1468 C CA . HIS A 1 188 ? -0.690 -2.391 -11.989 1.00 88.50 188 HIS A CA 1
ATOM 1469 C C . HIS A 1 188 ? -0.113 -3.703 -12.531 1.00 88.50 188 HIS A C 1
ATOM 1471 O O . HIS A 1 188 ? 0.704 -3.671 -13.450 1.00 88.50 188 HIS A O 1
ATOM 1477 N N . SER A 1 189 ? -0.547 -4.851 -12.009 1.00 88.44 189 SER A N 1
ATOM 1478 C CA . SER A 1 189 ? -0.077 -6.181 -12.417 1.00 88.44 189 SER A CA 1
ATOM 1479 C C . SER A 1 189 ? -0.246 -6.442 -13.917 1.00 88.44 189 SER A C 1
ATOM 1481 O O . SER A 1 189 ? 0.637 -7.022 -14.541 1.00 88.44 189 SER A O 1
ATOM 1483 N N . ALA A 1 190 ? -1.319 -5.930 -14.529 1.00 85.31 190 ALA A N 1
ATOM 1484 C CA . ALA A 1 190 ? -1.560 -6.042 -15.969 1.00 85.31 190 ALA A CA 1
ATOM 1485 C C . ALA A 1 190 ? -0.502 -5.326 -16.833 1.00 85.31 190 ALA A C 1
ATOM 1487 O O . ALA A 1 190 ? -0.347 -5.655 -18.003 1.00 85.31 190 ALA A O 1
ATOM 1488 N N . LEU A 1 191 ? 0.226 -4.354 -16.272 1.00 87.56 191 LEU A N 1
ATOM 1489 C CA . LEU A 1 191 ? 1.290 -3.615 -16.963 1.00 87.56 191 LEU A CA 1
ATOM 1490 C C . LEU A 1 191 ? 2.677 -4.253 -16.787 1.00 87.56 191 LEU A C 1
ATOM 1492 O O . LEU A 1 191 ? 3.684 -3.695 -17.240 1.00 87.56 191 LEU A O 1
ATOM 1496 N N . ARG A 1 192 ? 2.738 -5.419 -16.139 1.00 87.12 192 ARG A N 1
ATOM 1497 C CA . ARG A 1 192 ? 3.946 -6.231 -16.025 1.00 87.12 192 ARG A CA 1
ATOM 1498 C C . ARG A 1 192 ? 4.481 -6.581 -17.410 1.00 87.12 192 ARG A C 1
ATOM 1500 O O . ARG A 1 192 ? 3.724 -6.954 -18.301 1.00 87.12 192 ARG A O 1
ATOM 1507 N N . GLY A 1 193 ? 5.790 -6.426 -17.587 1.00 82.06 193 GLY A N 1
ATOM 1508 C CA . GLY A 1 193 ? 6.469 -6.757 -18.841 1.00 82.06 193 GLY A CA 1
ATOM 1509 C C . GLY A 1 193 ? 6.277 -5.747 -19.979 1.00 82.06 193 GLY A C 1
ATOM 1510 O O . GLY A 1 193 ? 6.954 -5.867 -20.987 1.00 82.06 193 GLY A O 1
ATOM 1511 N N . VAL A 1 194 ? 5.399 -4.746 -19.841 1.00 84.62 194 VAL A N 1
ATOM 1512 C CA . VAL A 1 194 ? 5.109 -3.762 -20.910 1.00 84.62 194 VAL A CA 1
ATOM 1513 C C . VAL A 1 194 ? 5.369 -2.317 -20.492 1.00 84.62 194 VAL A C 1
ATOM 1515 O O . VAL A 1 194 ? 5.585 -1.452 -21.334 1.00 84.62 194 VAL A O 1
ATOM 1518 N N . TYR A 1 195 ? 5.333 -2.028 -19.190 1.00 89.81 195 TYR A N 1
ATOM 1519 C CA . TYR A 1 195 ? 5.561 -0.692 -18.656 1.00 89.81 195 TYR A CA 1
ATOM 1520 C C . TYR A 1 195 ? 6.828 -0.693 -17.810 1.00 89.81 195 TYR A C 1
ATOM 1522 O O . TYR A 1 195 ? 6.824 -1.168 -16.675 1.00 89.81 195 TYR A O 1
ATOM 1530 N N . PHE A 1 196 ? 7.890 -0.092 -18.339 1.00 89.19 196 PHE A N 1
ATOM 1531 C CA . PHE A 1 196 ? 9.178 0.038 -17.657 1.00 89.19 196 PHE A CA 1
ATOM 1532 C C . PHE A 1 196 ? 9.550 1.487 -17.426 1.00 89.19 196 PHE A C 1
ATOM 1534 O O . PHE A 1 196 ? 9.103 2.369 -18.151 1.00 89.19 196 PHE A O 1
ATOM 1541 N N . HIS A 1 197 ? 10.388 1.763 -16.439 1.00 89.38 197 HIS A N 1
ATOM 1542 C CA . HIS A 1 197 ? 10.882 3.124 -16.252 1.00 89.38 197 HIS A CA 1
ATOM 1543 C C . HIS A 1 197 ? 12.137 3.386 -17.078 1.00 89.38 197 HIS A C 1
ATOM 1545 O O . HIS A 1 197 ? 12.210 4.397 -17.771 1.00 89.38 197 HIS A O 1
ATOM 1551 N N . PHE A 1 198 ? 13.068 2.437 -17.056 1.00 88.44 198 PHE A N 1
ATOM 1552 C CA . PHE A 1 198 ? 14.337 2.502 -17.764 1.00 88.44 198 PHE A CA 1
ATOM 1553 C C . PHE A 1 198 ? 14.222 1.802 -19.123 1.00 88.44 198 PHE A C 1
ATOM 1555 O O . PHE A 1 198 ? 14.158 0.574 -19.179 1.00 88.44 198 PHE A O 1
ATOM 1562 N N . LEU A 1 199 ? 14.119 2.587 -20.202 1.00 89.81 199 LEU A N 1
ATOM 1563 C CA . LEU A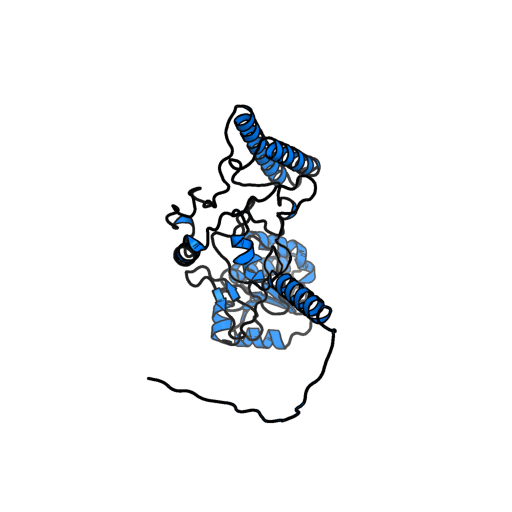 1 199 ? 13.923 2.091 -21.575 1.00 89.81 199 LEU A CA 1
ATOM 1564 C C . LEU A 1 199 ? 15.235 1.913 -22.355 1.00 89.81 199 LEU A C 1
ATOM 1566 O O . LEU A 1 199 ? 15.266 1.257 -23.386 1.00 89.81 199 LEU A O 1
ATOM 1570 N N . ASP A 1 200 ? 16.332 2.467 -21.857 1.00 87.69 200 ASP A N 1
ATOM 1571 C CA . ASP A 1 200 ? 17.664 2.436 -22.467 1.00 87.69 200 ASP A CA 1
ATOM 1572 C C . ASP A 1 200 ? 18.260 1.030 -22.613 1.00 87.69 200 ASP A C 1
ATOM 1574 O O . ASP A 1 200 ? 19.205 0.856 -23.376 1.00 87.69 200 ASP A O 1
ATOM 1578 N N . ARG A 1 201 ? 17.696 0.034 -21.923 1.00 86.38 201 ARG A N 1
ATOM 1579 C CA . ARG A 1 201 ? 18.187 -1.350 -21.892 1.00 86.38 201 ARG A CA 1
ATOM 1580 C C . ARG A 1 201 ? 17.616 -2.290 -22.950 1.00 86.38 201 ARG A C 1
ATOM 1582 O O . ARG A 1 201 ? 18.018 -3.445 -22.981 1.00 86.38 201 ARG A O 1
ATOM 1589 N N . PHE A 1 202 ? 16.647 -1.842 -23.738 1.00 87.75 202 PHE A N 1
ATOM 1590 C CA . PHE A 1 202 ? 15.941 -2.721 -24.666 1.00 87.75 202 PHE A CA 1
ATOM 1591 C C . PHE A 1 202 ? 16.338 -2.449 -26.115 1.00 87.75 202 PHE A C 1
ATOM 1593 O O . PHE A 1 202 ? 16.678 -1.325 -26.491 1.00 87.75 202 PHE A O 1
ATOM 1600 N N . THR A 1 203 ? 16.244 -3.499 -26.915 1.00 89.50 203 THR A N 1
ATOM 1601 C CA . THR A 1 203 ? 16.417 -3.512 -28.366 1.00 89.50 203 THR A CA 1
ATOM 1602 C C . THR A 1 203 ? 15.225 -2.879 -29.092 1.00 89.50 203 THR A C 1
ATOM 1604 O O . THR A 1 203 ? 14.162 -2.648 -28.507 1.00 89.50 203 THR A O 1
ATOM 1607 N N . ALA A 1 204 ? 15.390 -2.616 -30.392 1.00 90.81 204 ALA A N 1
ATOM 1608 C CA . ALA A 1 204 ? 14.309 -2.118 -31.241 1.00 90.81 204 ALA A CA 1
ATOM 1609 C C . ALA A 1 204 ? 13.115 -3.089 -31.284 1.00 90.81 204 ALA A C 1
ATOM 1611 O O . ALA A 1 204 ? 11.974 -2.654 -31.155 1.00 90.81 204 ALA A O 1
ATOM 1612 N N . GLU A 1 205 ? 13.369 -4.395 -31.391 1.00 89.50 205 GLU A N 1
ATOM 1613 C CA . GLU A 1 205 ? 12.329 -5.433 -31.415 1.00 89.50 205 GLU A CA 1
ATOM 1614 C C . GLU A 1 205 ? 11.515 -5.452 -30.110 1.00 89.50 205 GLU A C 1
ATOM 1616 O O . GLU A 1 205 ? 10.285 -5.372 -30.126 1.00 89.50 205 GLU A O 1
ATOM 1621 N N . GLU A 1 206 ? 12.189 -5.448 -28.957 1.00 89.00 206 GLU A N 1
ATOM 1622 C CA . GLU A 1 206 ? 11.528 -5.393 -27.648 1.00 89.00 206 GLU A CA 1
ATOM 1623 C C . GLU A 1 206 ? 10.725 -4.096 -27.465 1.00 89.00 206 GLU A C 1
ATOM 1625 O O . GLU A 1 206 ? 9.635 -4.109 -26.888 1.00 89.00 206 GLU A O 1
ATOM 1630 N N . MET A 1 207 ? 11.242 -2.965 -27.956 1.00 90.62 207 MET A N 1
ATOM 1631 C CA . MET A 1 207 ? 10.543 -1.677 -27.919 1.00 90.62 207 MET A CA 1
ATOM 1632 C C . MET A 1 207 ? 9.305 -1.667 -28.819 1.00 90.62 207 MET A C 1
ATOM 1634 O O . MET A 1 207 ? 8.258 -1.170 -28.401 1.00 90.62 207 MET A O 1
ATOM 1638 N N . GLN A 1 208 ? 9.383 -2.249 -30.019 1.00 92.31 208 GLN A N 1
ATOM 1639 C CA . GLN A 1 208 ? 8.233 -2.417 -30.913 1.00 92.31 208 GLN A CA 1
ATOM 1640 C C . GLN A 1 208 ? 7.151 -3.280 -30.259 1.00 92.31 208 GLN A C 1
ATOM 1642 O O . GLN A 1 208 ? 5.979 -2.894 -30.246 1.00 92.31 208 GLN A O 1
ATOM 1647 N N . TRP A 1 209 ? 7.539 -4.397 -29.639 1.00 90.25 209 TRP A N 1
ATOM 1648 C CA . TRP A 1 209 ? 6.613 -5.249 -28.897 1.00 90.25 209 TRP A CA 1
ATOM 1649 C C . TRP A 1 209 ? 5.946 -4.485 -27.746 1.00 90.25 209 TRP A C 1
ATOM 1651 O O . TRP A 1 209 ? 4.718 -4.488 -27.613 1.00 90.25 209 TRP A O 1
ATOM 1661 N N . GLN A 1 210 ? 6.728 -3.756 -26.941 1.00 91.31 210 GLN A N 1
ATOM 1662 C CA . GLN A 1 210 ? 6.199 -2.938 -25.844 1.00 91.31 210 GLN A CA 1
ATOM 1663 C C . GLN A 1 210 ? 5.223 -1.872 -26.352 1.00 91.31 210 GLN A C 1
ATOM 1665 O O . GLN A 1 210 ? 4.154 -1.696 -25.762 1.00 91.31 210 GLN A O 1
ATOM 1670 N N . ALA A 1 211 ? 5.553 -1.190 -27.453 1.00 92.50 211 ALA A N 1
ATOM 1671 C CA . ALA A 1 211 ? 4.695 -0.185 -28.071 1.00 92.50 211 ALA A CA 1
ATOM 1672 C C . ALA A 1 211 ? 3.358 -0.790 -28.522 1.00 92.50 211 ALA A C 1
ATOM 1674 O O . ALA A 1 211 ? 2.302 -0.270 -28.160 1.00 92.50 211 ALA A O 1
ATOM 1675 N N . GLY A 1 212 ? 3.389 -1.928 -29.224 1.00 92.81 212 GLY A N 1
ATOM 1676 C CA . GLY A 1 212 ? 2.183 -2.634 -29.661 1.00 92.81 212 GLY A CA 1
ATOM 1677 C C . GLY A 1 212 ? 1.294 -3.057 -28.488 1.00 92.81 212 GLY A C 1
ATOM 1678 O O . GLY A 1 212 ? 0.078 -2.860 -28.509 1.00 92.81 212 GLY A O 1
ATOM 1679 N N . ARG A 1 213 ? 1.891 -3.563 -27.403 1.00 92.25 213 ARG A N 1
ATOM 1680 C CA . ARG A 1 213 ? 1.151 -3.940 -26.188 1.00 92.25 213 ARG A CA 1
ATOM 1681 C C . ARG A 1 213 ? 0.558 -2.735 -25.463 1.00 92.25 213 ARG A C 1
ATOM 1683 O O . ARG A 1 213 ? -0.595 -2.795 -25.039 1.00 92.25 213 ARG A O 1
ATOM 1690 N N . LEU A 1 214 ? 1.315 -1.647 -25.315 1.00 92.12 214 LEU A N 1
ATOM 1691 C CA . LEU A 1 214 ? 0.827 -0.404 -24.710 1.00 92.12 214 LEU A CA 1
ATOM 1692 C C . LEU A 1 214 ? -0.314 0.210 -25.528 1.00 92.12 214 LEU A C 1
ATOM 1694 O O . LEU A 1 214 ? -1.290 0.670 -24.934 1.00 92.12 214 LEU A O 1
ATOM 1698 N N . GLN A 1 215 ? -0.224 0.164 -26.859 1.00 93.75 215 GLN A N 1
ATOM 1699 C CA . GLN A 1 215 ? -1.300 0.581 -27.756 1.00 93.75 215 GLN A CA 1
ATOM 1700 C C . GLN A 1 215 ? -2.550 -0.282 -27.543 1.00 93.75 215 GLN A C 1
ATOM 1702 O O . GLN A 1 215 ? -3.614 0.256 -27.257 1.00 93.75 215 GLN A O 1
ATOM 1707 N N . ALA A 1 216 ? -2.411 -1.610 -27.515 1.00 91.50 216 ALA A N 1
ATOM 1708 C CA . ALA A 1 216 ? -3.530 -2.511 -27.241 1.00 91.50 216 ALA A CA 1
ATOM 1709 C C . ALA A 1 216 ? -4.175 -2.276 -25.858 1.00 91.50 216 ALA A C 1
ATOM 1711 O O . ALA A 1 216 ? -5.387 -2.433 -25.696 1.00 91.50 216 ALA A O 1
ATOM 1712 N N . PHE A 1 217 ? -3.393 -1.895 -24.838 1.00 90.19 217 PHE A N 1
ATOM 1713 C CA . PHE A 1 217 ? -3.942 -1.458 -23.550 1.00 90.19 217 PHE A CA 1
ATOM 1714 C C . PHE A 1 217 ? -4.707 -0.143 -23.673 1.00 90.19 217 PHE A C 1
ATOM 1716 O O . PHE A 1 217 ? -5.788 -0.020 -23.105 1.00 90.19 217 PHE A O 1
ATOM 1723 N N . LEU A 1 218 ? -4.158 0.835 -24.393 1.00 90.56 218 LEU A N 1
ATOM 1724 C CA . LEU A 1 218 ? -4.791 2.131 -24.604 1.00 90.56 218 LEU A CA 1
ATOM 1725 C C . LEU A 1 218 ? -6.129 1.999 -25.346 1.00 90.56 218 LEU A C 1
ATOM 1727 O O . LEU A 1 218 ? -7.099 2.637 -24.938 1.00 90.56 218 LEU A O 1
ATOM 1731 N N . ASP A 1 219 ? -6.192 1.145 -26.367 1.00 90.81 219 ASP A N 1
ATOM 1732 C CA . ASP A 1 219 ? -7.389 0.918 -27.188 1.00 90.81 219 ASP A CA 1
ATOM 1733 C C . ASP A 1 219 ? -8.545 0.322 -26.373 1.00 90.81 219 ASP A C 1
ATOM 1735 O O . ASP A 1 219 ? -9.710 0.656 -26.588 1.00 90.81 219 ASP A O 1
ATOM 1739 N N . LYS A 1 220 ? -8.231 -0.505 -25.368 1.00 88.50 220 LYS A N 1
ATOM 1740 C CA . LYS A 1 220 ? -9.223 -1.072 -24.437 1.00 88.50 220 LYS A CA 1
ATOM 1741 C C . LYS A 1 220 ? -9.768 -0.052 -23.433 1.00 88.50 220 LYS A C 1
ATOM 1743 O O . LYS A 1 220 ? -10.826 -0.270 -22.844 1.00 88.50 220 LYS A O 1
ATOM 1748 N N . GLU A 1 221 ? -9.075 1.061 -23.201 1.00 84.25 221 GLU A N 1
ATOM 1749 C CA . GLU A 1 221 ? -9.454 2.060 -22.196 1.00 84.25 221 GLU A CA 1
ATOM 1750 C C . GLU A 1 221 ? -10.432 3.108 -22.762 1.00 84.25 221 GLU A C 1
ATOM 1752 O O . GLU A 1 221 ? -10.120 4.297 -22.863 1.00 84.25 221 GLU A O 1
ATOM 1757 N N . VAL A 1 222 ? -11.656 2.694 -23.091 1.00 77.75 222 VAL A N 1
ATOM 1758 C CA . VAL A 1 222 ? -12.702 3.562 -23.672 1.00 77.75 222 VAL A CA 1
ATOM 1759 C C . VAL A 1 222 ? -13.431 4.450 -22.639 1.00 77.75 222 VAL A C 1
ATOM 1761 O O . VAL A 1 222 ? -13.338 4.265 -21.424 1.00 77.75 222 VAL A O 1
ATOM 1764 N N . GLY A 1 223 ? -14.169 5.462 -23.114 1.00 77.00 223 GLY A N 1
ATOM 1765 C CA . GLY A 1 223 ? -15.061 6.301 -22.291 1.00 77.00 223 GLY A CA 1
ATOM 1766 C C . GLY A 1 223 ? -14.370 7.415 -21.491 1.00 77.00 223 GLY A C 1
ATOM 1767 O O . GLY A 1 223 ? -13.163 7.597 -21.556 1.00 77.00 223 GLY A O 1
ATOM 1768 N N . THR A 1 224 ? -15.098 8.215 -20.711 1.00 69.50 224 THR A N 1
ATOM 1769 C CA . THR A 1 224 ? -14.543 9.427 -20.054 1.00 69.50 224 THR A CA 1
ATOM 1770 C C . THR A 1 224 ? -13.954 9.182 -18.660 1.00 69.50 224 THR A C 1
ATOM 1772 O O . THR A 1 224 ? -13.055 9.910 -18.238 1.00 69.50 224 THR A O 1
ATOM 1775 N N . ARG A 1 225 ? -14.374 8.112 -17.971 1.00 71.62 225 ARG A N 1
ATOM 1776 C CA . ARG A 1 225 ? -14.063 7.853 -16.548 1.00 71.62 225 ARG A CA 1
ATOM 1777 C C . ARG A 1 225 ? -12.585 7.570 -16.231 1.00 71.62 225 ARG A C 1
ATOM 1779 O O . ARG A 1 225 ? -12.194 7.656 -15.075 1.00 71.62 225 ARG A O 1
ATOM 1786 N N . ARG A 1 226 ? -11.748 7.255 -17.228 1.00 81.19 226 ARG A N 1
ATOM 1787 C CA . ARG A 1 226 ? -10.330 6.872 -17.044 1.00 81.19 226 ARG A CA 1
ATOM 1788 C C . ARG A 1 226 ? -9.341 7.763 -17.805 1.00 81.19 226 ARG A C 1
ATOM 1790 O O . ARG A 1 226 ? -8.275 7.313 -18.224 1.00 81.19 226 ARG A O 1
ATOM 1797 N N . LYS A 1 227 ? -9.673 9.053 -17.959 1.00 85.38 227 LYS A N 1
ATOM 1798 C CA . LYS A 1 227 ? -8.843 10.049 -18.667 1.00 85.38 227 LYS A CA 1
ATOM 1799 C C . LYS A 1 227 ? -7.378 10.041 -18.211 1.00 85.38 227 LYS A C 1
ATOM 1801 O O . LYS A 1 227 ? -6.487 9.983 -19.053 1.00 85.38 227 LYS A O 1
ATOM 1806 N N . ASN A 1 228 ? -7.130 10.038 -16.901 1.00 85.06 228 ASN A N 1
ATOM 1807 C CA . ASN A 1 228 ? -5.767 10.079 -16.359 1.00 85.06 228 ASN A CA 1
ATOM 1808 C C . ASN A 1 228 ? -4.966 8.822 -16.711 1.00 85.06 228 ASN A C 1
ATOM 1810 O O . ASN A 1 228 ? -3.829 8.936 -17.156 1.00 85.06 228 ASN A O 1
ATOM 1814 N N . ARG A 1 229 ? -5.578 7.635 -16.608 1.00 84.88 229 ARG A N 1
ATOM 1815 C CA . ARG A 1 229 ? -4.936 6.371 -16.992 1.00 84.88 229 ARG A CA 1
ATOM 1816 C C . ARG A 1 229 ? -4.544 6.374 -18.468 1.00 84.88 229 ARG A C 1
ATOM 1818 O O . ARG A 1 229 ? -3.404 6.057 -18.791 1.00 84.88 229 ARG A O 1
ATOM 1825 N N . ARG A 1 230 ? -5.447 6.800 -19.356 1.00 89.56 230 ARG A N 1
ATOM 1826 C CA . ARG A 1 230 ? -5.133 6.950 -20.785 1.00 89.56 230 ARG A CA 1
ATOM 1827 C C . ARG A 1 230 ? -4.001 7.933 -21.041 1.00 89.56 230 ARG A C 1
ATOM 1829 O O . ARG A 1 230 ? -3.136 7.650 -21.858 1.00 89.56 230 ARG A O 1
ATOM 1836 N N . ASN A 1 231 ? -3.998 9.079 -20.363 1.00 90.12 231 ASN A N 1
ATOM 1837 C CA . ASN A 1 231 ? -2.930 10.064 -20.516 1.00 90.12 231 ASN A CA 1
ATOM 1838 C C . ASN A 1 231 ? -1.574 9.484 -20.094 1.00 90.12 231 ASN A C 1
ATOM 1840 O O . ASN A 1 231 ? -0.592 9.670 -20.808 1.00 90.12 231 ASN A O 1
ATOM 1844 N N . THR A 1 232 ? -1.530 8.724 -18.997 1.00 89.38 232 THR A N 1
ATOM 1845 C CA . THR A 1 232 ? -0.326 7.999 -18.571 1.00 89.38 232 THR A CA 1
ATOM 1846 C C . THR A 1 232 ? 0.126 6.985 -19.622 1.00 89.38 232 THR A C 1
ATOM 1848 O O . THR A 1 232 ? 1.300 6.976 -19.982 1.00 89.38 232 THR A O 1
ATOM 1851 N N . LEU A 1 233 ? -0.792 6.173 -20.161 1.00 91.38 233 LEU A N 1
ATOM 1852 C CA . LEU A 1 233 ? -0.474 5.193 -21.206 1.00 91.38 233 LEU A CA 1
ATOM 1853 C C . LEU A 1 233 ? 0.041 5.861 -22.487 1.00 91.38 233 LEU A C 1
ATOM 1855 O O . LEU A 1 233 ? 1.061 5.433 -23.012 1.00 91.38 233 LEU A O 1
ATOM 1859 N N . ARG A 1 234 ? -0.590 6.951 -22.946 1.00 93.94 234 ARG A N 1
ATOM 1860 C CA . ARG A 1 234 ? -0.130 7.724 -24.115 1.00 93.94 234 ARG A CA 1
ATOM 1861 C C . ARG A 1 234 ? 1.250 8.322 -23.906 1.00 93.94 234 ARG A C 1
ATOM 1863 O O . ARG A 1 234 ? 2.105 8.193 -24.774 1.00 93.94 234 ARG A O 1
ATOM 1870 N N . LYS A 1 235 ? 1.482 8.947 -22.747 1.00 94.19 235 LYS A N 1
ATOM 1871 C CA . LYS A 1 235 ? 2.800 9.487 -22.401 1.00 94.19 235 LYS A CA 1
ATOM 1872 C C . LYS A 1 235 ? 3.845 8.377 -22.431 1.00 94.19 235 LYS A C 1
ATOM 1874 O O . LYS A 1 235 ? 4.932 8.581 -22.958 1.00 94.19 235 LYS A O 1
ATOM 1879 N N . LYS A 1 236 ? 3.509 7.199 -21.898 1.00 94.31 236 LYS A N 1
ATOM 1880 C CA . LYS A 1 236 ? 4.437 6.074 -21.898 1.00 94.31 236 LYS A CA 1
ATOM 1881 C C . LYS A 1 236 ? 4.704 5.529 -23.296 1.00 94.31 236 LYS A C 1
ATOM 1883 O O . LYS A 1 236 ? 5.860 5.289 -23.617 1.00 94.31 236 LYS A O 1
ATOM 1888 N N . LEU A 1 237 ? 3.668 5.373 -24.113 1.00 95.44 237 LEU A N 1
ATOM 1889 C CA . LEU A 1 237 ? 3.798 4.940 -25.500 1.00 95.44 237 LEU A CA 1
ATOM 1890 C C . LEU A 1 237 ? 4.697 5.895 -26.293 1.00 95.44 237 LEU A C 1
ATOM 1892 O O . LEU A 1 237 ? 5.629 5.441 -26.941 1.00 95.44 237 LEU A O 1
ATOM 1896 N N . SER A 1 238 ? 4.493 7.206 -26.146 1.00 96.56 238 SER A N 1
ATOM 1897 C CA . SER A 1 238 ? 5.345 8.224 -26.771 1.00 96.56 238 SER A CA 1
ATOM 1898 C C . SER A 1 238 ? 6.807 8.126 -26.317 1.00 96.56 238 SER A C 1
ATOM 1900 O O . SER A 1 238 ? 7.706 8.247 -27.141 1.00 96.56 238 SER A O 1
ATOM 1902 N N . GLN A 1 239 ? 7.072 7.833 -25.037 1.00 95.62 239 GLN A N 1
ATOM 1903 C CA . GLN A 1 239 ? 8.441 7.587 -24.558 1.00 95.62 239 GLN A CA 1
ATOM 1904 C C . GLN A 1 239 ? 9.070 6.332 -25.175 1.00 95.62 239 GLN A C 1
ATOM 1906 O O . GLN A 1 239 ? 10.252 6.343 -25.500 1.00 95.62 239 GLN A O 1
ATOM 1911 N N . VAL A 1 240 ? 8.296 5.252 -25.317 1.00 95.62 240 VAL A N 1
ATOM 1912 C CA . VAL A 1 240 ? 8.753 4.009 -25.960 1.00 95.62 240 VAL A CA 1
ATOM 1913 C C . VAL A 1 240 ? 9.049 4.251 -27.438 1.00 95.62 240 VAL A C 1
ATOM 1915 O O . VAL A 1 240 ? 10.099 3.839 -27.909 1.00 95.62 240 VAL A O 1
ATOM 1918 N N . GLN A 1 241 ? 8.179 4.975 -28.144 1.00 96.00 241 GLN A N 1
ATOM 1919 C CA . GLN A 1 241 ? 8.366 5.342 -29.551 1.00 96.00 241 GLN A CA 1
ATOM 1920 C C . GLN A 1 241 ? 9.598 6.229 -29.752 1.00 96.00 241 GLN A C 1
ATOM 1922 O O . GLN A 1 241 ? 10.446 5.905 -30.571 1.00 96.00 241 GLN A O 1
ATOM 1927 N N . SER A 1 242 ? 9.766 7.273 -28.935 1.00 96.31 242 SER A N 1
ATOM 1928 C CA . SER A 1 242 ? 10.958 8.129 -28.985 1.00 96.31 242 SER A CA 1
ATOM 1929 C C . SER A 1 242 ? 12.242 7.325 -28.777 1.00 96.31 242 SER A C 1
ATOM 1931 O O . SER A 1 242 ? 13.227 7.533 -29.478 1.00 96.31 242 SER A O 1
ATOM 1933 N N . ARG A 1 243 ? 12.240 6.377 -27.829 1.00 95.00 243 ARG A N 1
ATOM 1934 C CA . ARG A 1 243 ? 13.404 5.518 -27.594 1.00 95.00 243 ARG A CA 1
ATOM 1935 C C . ARG A 1 243 ? 13.631 4.525 -28.736 1.00 95.00 243 ARG A C 1
ATOM 1937 O O . ARG A 1 243 ? 14.775 4.258 -29.083 1.00 95.00 243 ARG A O 1
ATOM 1944 N N . LEU A 1 244 ? 12.565 3.975 -29.309 1.00 94.56 244 LEU A N 1
ATOM 1945 C CA . LEU A 1 244 ? 12.647 3.114 -30.486 1.00 94.56 244 LEU A CA 1
ATOM 1946 C C . LEU A 1 244 ? 13.315 3.850 -31.653 1.00 94.56 244 LEU A C 1
ATOM 1948 O O . LEU A 1 244 ? 14.206 3.290 -32.286 1.00 94.56 244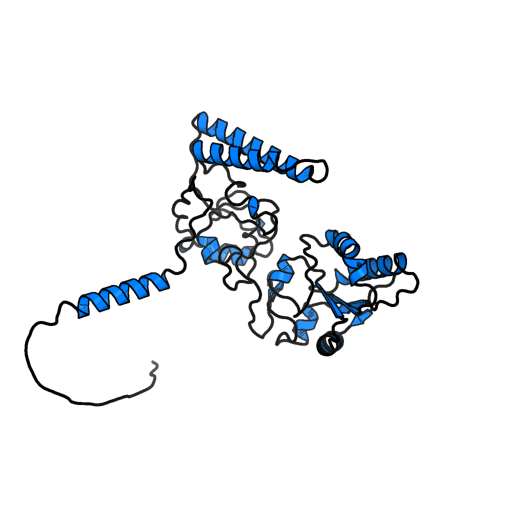 LEU A O 1
ATOM 1952 N N . ASP A 1 245 ? 12.941 5.108 -31.886 1.00 94.88 245 ASP A N 1
ATOM 1953 C CA . ASP A 1 245 ? 13.551 5.936 -32.924 1.00 94.88 245 ASP A CA 1
ATOM 1954 C C . ASP A 1 245 ? 15.049 6.127 -32.665 1.00 94.88 245 ASP A C 1
ATOM 1956 O O . ASP A 1 245 ? 15.848 5.892 -33.566 1.00 94.88 245 ASP A O 1
ATOM 1960 N N . GLU A 1 246 ? 15.463 6.455 -31.438 1.00 94.56 246 GLU A N 1
ATOM 1961 C CA . GLU A 1 246 ? 16.889 6.556 -31.084 1.00 94.56 246 GLU A CA 1
ATOM 1962 C C . GLU A 1 246 ? 17.663 5.264 -31.398 1.00 94.56 246 GLU A C 1
ATOM 1964 O O . GLU A 1 246 ? 18.750 5.316 -31.976 1.00 94.56 246 GLU A O 1
ATOM 1969 N N . VAL A 1 247 ? 17.108 4.101 -31.039 1.00 92.50 247 VAL A N 1
ATOM 1970 C CA . VAL A 1 247 ? 17.748 2.795 -31.280 1.00 92.50 247 VAL A CA 1
ATOM 1971 C C . VAL A 1 247 ? 17.821 2.482 -32.777 1.00 92.50 247 VAL A C 1
ATOM 1973 O O . VAL A 1 247 ? 18.863 2.033 -33.252 1.00 92.50 247 VAL A O 1
ATOM 1976 N N . ASN A 1 248 ? 16.771 2.791 -33.544 1.00 92.62 248 ASN A N 1
ATOM 1977 C CA . ASN A 1 248 ? 16.772 2.642 -35.004 1.00 92.62 248 ASN A CA 1
ATOM 1978 C C . ASN A 1 248 ? 17.818 3.539 -35.689 1.00 92.62 248 ASN A C 1
ATOM 1980 O O . ASN A 1 248 ? 18.345 3.170 -36.735 1.00 92.62 248 ASN A O 1
ATOM 1984 N N . HIS A 1 249 ? 18.161 4.683 -35.088 1.00 94.31 249 HIS A N 1
ATOM 1985 C CA . HIS A 1 249 ? 19.223 5.585 -35.554 1.00 94.31 249 HIS A CA 1
ATOM 1986 C C . HIS A 1 249 ? 20.609 5.250 -34.966 1.00 94.31 249 HIS A C 1
ATOM 1988 O O . HIS A 1 249 ? 21.518 6.079 -34.996 1.00 94.31 249 HIS A O 1
ATOM 1994 N N . GLY A 1 250 ? 20.794 4.033 -34.446 1.00 90.94 250 GLY A N 1
ATOM 1995 C CA . GLY A 1 250 ? 22.097 3.511 -34.032 1.00 90.94 250 GLY A CA 1
ATOM 1996 C C . GLY A 1 250 ? 22.417 3.647 -32.543 1.00 90.94 250 GLY A C 1
ATOM 1997 O O . GLY A 1 250 ? 23.541 3.338 -32.143 1.00 90.94 250 GLY A O 1
ATOM 1998 N N . ALA A 1 251 ? 21.474 4.075 -31.694 1.00 89.88 251 ALA A N 1
ATOM 1999 C CA . ALA A 1 251 ? 21.696 4.047 -30.250 1.00 89.88 251 ALA A CA 1
ATOM 2000 C C . ALA A 1 251 ? 21.781 2.601 -29.736 1.00 89.88 251 ALA A C 1
ATOM 2002 O O . ALA A 1 251 ? 20.881 1.788 -29.942 1.00 89.88 251 ALA A O 1
ATOM 2003 N N . VAL A 1 252 ? 22.853 2.290 -29.007 1.00 86.38 252 VAL A N 1
ATOM 2004 C CA . VAL A 1 252 ? 23.088 0.943 -28.473 1.00 86.38 252 VAL A CA 1
ATOM 2005 C C . VAL A 1 252 ? 22.351 0.764 -27.136 1.00 86.38 252 VAL A C 1
ATOM 2007 O O . VAL A 1 252 ? 22.405 1.663 -26.286 1.00 86.38 252 VAL A O 1
ATOM 2010 N N . PRO A 1 253 ? 21.668 -0.375 -26.911 1.00 83.38 253 PRO A N 1
ATOM 2011 C CA . PRO A 1 253 ? 21.098 -0.700 -25.610 1.00 83.38 253 PRO A CA 1
ATOM 2012 C C . PRO A 1 253 ? 22.170 -0.799 -24.516 1.00 83.38 253 PRO A C 1
ATOM 2014 O O . PRO A 1 253 ? 23.233 -1.388 -24.707 1.00 83.38 253 PRO A O 1
ATOM 2017 N N . VAL A 1 254 ? 21.882 -0.239 -23.343 1.00 79.19 254 VAL A N 1
ATOM 2018 C CA . VAL A 1 254 ? 22.775 -0.290 -22.176 1.00 79.19 254 VAL A CA 1
ATOM 2019 C C . VAL A 1 254 ? 22.502 -1.573 -21.379 1.00 79.19 254 VAL A C 1
ATOM 2021 O O . VAL A 1 254 ? 21.337 -1.944 -21.222 1.00 79.19 254 VAL A O 1
ATOM 2024 N N . PRO A 1 255 ? 23.522 -2.252 -20.814 1.00 74.19 255 PRO A N 1
ATOM 2025 C CA . PRO A 1 255 ? 23.299 -3.398 -19.936 1.00 74.19 255 PRO A CA 1
ATOM 2026 C C . PRO A 1 255 ? 22.299 -3.088 -18.814 1.00 74.19 255 PRO A C 1
ATOM 2028 O O . PRO A 1 255 ? 22.301 -1.988 -18.255 1.00 74.19 255 PRO A O 1
ATOM 2031 N N . ALA A 1 256 ? 21.467 -4.072 -18.458 1.00 69.69 256 ALA A N 1
ATOM 2032 C CA . ALA A 1 256 ? 20.402 -3.948 -17.461 1.00 69.69 256 ALA A CA 1
ATOM 2033 C C . ALA A 1 256 ? 20.941 -3.843 -16.018 1.00 69.69 256 ALA A C 1
ATOM 2035 O O . ALA A 1 256 ? 20.712 -4.705 -15.170 1.00 69.69 256 ALA A O 1
ATOM 2036 N N . LEU A 1 257 ? 21.668 -2.766 -15.730 1.00 74.62 257 LEU A N 1
ATOM 2037 C CA . LEU A 1 257 ? 22.155 -2.441 -14.399 1.00 74.62 257 LEU A CA 1
ATOM 2038 C C . LEU A 1 257 ? 21.001 -1.959 -13.519 1.00 74.62 257 LEU A C 1
ATOM 2040 O O . LEU A 1 257 ? 20.147 -1.177 -13.942 1.00 74.62 257 LEU A O 1
ATOM 2044 N N . ARG A 1 258 ? 21.006 -2.380 -12.252 1.00 80.50 258 ARG A N 1
ATOM 2045 C CA . ARG A 1 258 ? 20.029 -1.916 -11.263 1.00 80.50 258 ARG A CA 1
ATOM 2046 C C . ARG A 1 258 ? 20.301 -0.451 -10.904 1.00 80.50 258 ARG A C 1
ATOM 2048 O O . ARG A 1 258 ? 21.392 -0.105 -10.441 1.00 80.50 258 ARG A O 1
ATOM 2055 N N . ARG A 1 259 ? 19.301 0.417 -11.101 1.00 83.38 259 ARG A N 1
ATOM 2056 C CA . ARG A 1 259 ? 19.408 1.875 -10.893 1.00 83.38 259 ARG A CA 1
ATOM 2057 C C . ARG A 1 259 ? 18.337 2.426 -9.963 1.00 83.38 259 ARG A C 1
ATOM 2059 O O . ARG A 1 259 ? 17.204 1.945 -9.921 1.00 83.38 259 ARG A O 1
ATOM 2066 N N . CYS A 1 260 ? 18.709 3.440 -9.183 1.00 84.31 260 CYS A N 1
ATOM 2067 C CA . CYS A 1 260 ? 17.843 4.089 -8.206 1.00 84.31 260 CYS A CA 1
ATOM 2068 C C . CYS A 1 260 ? 16.688 4.792 -8.911 1.00 84.31 260 CYS A C 1
ATOM 2070 O O . CYS A 1 260 ? 16.898 5.679 -9.721 1.00 84.31 260 CYS A O 1
ATOM 2072 N N . ARG A 1 261 ? 15.447 4.467 -8.547 1.00 84.81 261 ARG A N 1
ATOM 2073 C CA . ARG A 1 261 ? 14.242 5.075 -9.138 1.00 84.81 261 ARG A CA 1
ATOM 2074 C C . ARG A 1 261 ? 14.032 6.551 -8.792 1.00 84.81 261 ARG A C 1
ATOM 2076 O O . ARG A 1 261 ? 13.003 7.111 -9.153 1.00 84.81 261 ARG A O 1
ATOM 2083 N N . ALA A 1 262 ? 14.917 7.149 -8.006 1.00 84.62 262 ALA A N 1
ATOM 2084 C CA . ALA A 1 262 ? 14.807 8.536 -7.566 1.00 84.62 262 ALA A CA 1
ATOM 2085 C C . ALA A 1 262 ? 15.932 9.415 -8.121 1.00 84.62 262 ALA A C 1
ATOM 2087 O O . ALA A 1 262 ? 15.646 10.509 -8.581 1.00 84.62 262 ALA A O 1
ATOM 2088 N N . CYS A 1 263 ? 17.185 8.950 -8.096 1.00 87.81 263 CYS A N 1
ATOM 2089 C CA . CYS A 1 263 ? 18.314 9.696 -8.669 1.00 87.81 263 CYS A CA 1
ATOM 2090 C C . CYS A 1 263 ? 18.875 9.091 -9.957 1.00 87.81 263 CYS A C 1
ATOM 2092 O O . CYS A 1 263 ? 19.872 9.591 -10.463 1.00 87.81 263 CYS A O 1
ATOM 2094 N N . GLU A 1 264 ? 18.303 7.983 -10.430 1.00 87.50 264 GLU A N 1
ATOM 2095 C CA . GLU A 1 264 ? 18.661 7.267 -11.664 1.00 87.50 264 GLU A CA 1
ATOM 2096 C C . GLU A 1 264 ? 20.090 6.706 -11.722 1.00 87.50 264 GLU A C 1
ATOM 2098 O O . GLU A 1 264 ? 20.425 5.970 -12.644 1.00 87.50 264 GLU A O 1
ATOM 2103 N N . ARG A 1 265 ? 20.917 6.940 -10.698 1.00 86.62 265 ARG A N 1
ATOM 2104 C CA . ARG A 1 265 ? 22.268 6.376 -10.599 1.00 86.62 265 ARG A CA 1
ATOM 2105 C C . ARG A 1 265 ? 22.231 4.858 -10.394 1.00 86.62 265 ARG A C 1
ATOM 2107 O O . ARG A 1 265 ? 21.324 4.366 -9.706 1.00 86.62 265 ARG A O 1
ATOM 2114 N N . PRO A 1 266 ? 23.228 4.113 -10.909 1.00 83.81 266 PRO A N 1
ATOM 2115 C CA . PRO A 1 266 ? 23.495 2.746 -10.479 1.00 83.81 266 PRO A CA 1
ATOM 2116 C C . PRO A 1 266 ? 23.467 2.627 -8.961 1.00 83.81 266 PRO A C 1
ATOM 2118 O O . PRO A 1 266 ? 23.921 3.519 -8.247 1.00 83.81 266 PRO A O 1
ATOM 2121 N N . TYR A 1 267 ? 22.933 1.519 -8.459 1.00 80.31 267 TYR A N 1
ATOM 2122 C CA . TYR A 1 267 ? 22.876 1.280 -7.018 1.00 80.31 267 TYR A CA 1
ATOM 2123 C C . TYR A 1 267 ? 24.268 1.353 -6.369 1.00 80.31 267 TYR A C 1
ATOM 2125 O O . TYR A 1 267 ? 24.398 1.946 -5.303 1.00 80.31 267 TYR A O 1
ATOM 2133 N N . ALA A 1 268 ? 25.305 0.882 -7.072 1.00 77.12 268 ALA A N 1
ATOM 2134 C CA . ALA A 1 268 ? 26.705 0.965 -6.651 1.00 77.12 268 ALA A CA 1
ATOM 2135 C C . ALA A 1 268 ? 27.219 2.403 -6.427 1.00 77.12 268 ALA A C 1
ATOM 2137 O O . ALA A 1 268 ? 28.173 2.602 -5.684 1.00 77.12 268 ALA A O 1
ATOM 2138 N N . THR A 1 269 ? 26.605 3.410 -7.056 1.00 83.69 269 THR A N 1
ATOM 2139 C CA . THR A 1 269 ? 27.020 4.823 -6.967 1.00 83.69 269 THR A CA 1
ATOM 2140 C C . THR A 1 269 ? 25.927 5.728 -6.391 1.00 83.69 269 THR A C 1
ATOM 2142 O O . THR A 1 269 ? 26.047 6.958 -6.378 1.00 83.69 269 THR A O 1
ATOM 2145 N N . CYS A 1 270 ? 24.832 5.141 -5.901 1.00 83.06 270 CYS A N 1
ATOM 2146 C CA . CYS A 1 270 ? 23.760 5.870 -5.247 1.00 83.06 270 CYS A CA 1
ATOM 2147 C C . CYS A 1 270 ? 24.173 6.208 -3.801 1.00 83.06 270 CYS A C 1
ATOM 2149 O O . CYS A 1 270 ? 24.460 5.296 -3.032 1.00 83.06 270 CYS A O 1
ATOM 2151 N N . PRO A 1 271 ? 24.123 7.483 -3.361 1.00 78.94 271 PRO A N 1
ATOM 2152 C CA . PRO A 1 271 ? 24.499 7.863 -1.989 1.00 78.94 271 PRO A CA 1
ATOM 2153 C C . PRO A 1 271 ? 23.497 7.379 -0.918 1.00 78.94 271 PRO A C 1
ATOM 2155 O O . PRO A 1 271 ? 23.674 7.610 0.283 1.00 78.94 271 PRO A O 1
ATOM 2158 N N . GLY A 1 272 ? 22.387 6.777 -1.352 1.00 77.56 272 GLY A N 1
ATOM 2159 C CA . GLY A 1 272 ? 21.322 6.238 -0.513 1.00 77.56 272 GLY A CA 1
ATOM 2160 C C . GLY A 1 272 ? 20.411 7.270 0.156 1.00 77.56 272 GLY A C 1
ATOM 2161 O O . GLY A 1 272 ? 19.415 6.893 0.767 1.00 77.56 272 GLY A O 1
ATOM 2162 N N . ALA A 1 273 ? 20.680 8.572 -0.001 1.00 81.06 273 ALA A N 1
ATOM 2163 C CA . ALA A 1 273 ? 19.820 9.646 0.512 1.00 81.06 273 ALA A CA 1
ATOM 2164 C C . ALA A 1 273 ? 18.380 9.572 -0.036 1.00 81.06 273 ALA A C 1
ATOM 2166 O O . ALA A 1 273 ? 17.421 9.894 0.659 1.00 81.06 273 ALA A O 1
ATOM 2167 N N . CYS A 1 274 ? 18.216 9.068 -1.261 1.00 82.00 274 CYS A N 1
ATOM 2168 C CA . CYS A 1 274 ? 16.921 8.899 -1.917 1.00 82.00 274 CYS A CA 1
ATOM 2169 C C . CYS A 1 274 ? 15.982 7.899 -1.233 1.00 82.00 274 CYS A C 1
ATOM 2171 O O . CYS A 1 274 ? 14.803 7.832 -1.576 1.00 82.00 274 CYS A O 1
ATOM 2173 N N . TRP A 1 275 ? 16.509 7.083 -0.325 1.00 75.94 275 TRP A N 1
ATOM 2174 C CA . TRP A 1 275 ? 15.772 6.007 0.322 1.00 75.94 275 TRP A CA 1
ATOM 2175 C C . TRP A 1 275 ? 15.251 6.395 1.710 1.00 75.94 275 TRP A C 1
ATOM 2177 O O . TRP A 1 275 ? 14.584 5.596 2.364 1.00 75.94 275 TRP A O 1
ATOM 2187 N N . GLY A 1 276 ? 15.526 7.623 2.163 1.00 80.06 276 GLY A N 1
ATOM 2188 C CA . GLY A 1 276 ? 15.068 8.127 3.455 1.00 80.06 276 GLY A CA 1
ATOM 2189 C C . GLY A 1 276 ? 15.607 7.292 4.616 1.00 80.06 276 GLY A C 1
ATOM 2190 O O . GLY A 1 276 ? 16.797 6.978 4.675 1.00 80.06 276 GLY A O 1
ATOM 2191 N N . PHE A 1 277 ? 14.727 6.903 5.539 1.00 76.88 277 PHE A N 1
ATOM 2192 C CA . PHE A 1 277 ? 15.108 6.116 6.715 1.00 76.88 277 PHE A CA 1
ATOM 2193 C C . PHE A 1 277 ? 15.593 4.692 6.381 1.00 76.88 277 PHE A C 1
ATOM 2195 O O . PHE A 1 277 ? 16.240 4.068 7.215 1.00 76.88 277 PHE A O 1
ATOM 2202 N N . TRP A 1 278 ? 15.372 4.207 5.152 1.00 76.19 278 TRP A N 1
ATOM 2203 C CA . TRP A 1 278 ? 15.853 2.903 4.679 1.00 76.19 278 TRP A CA 1
ATOM 2204 C C . TRP A 1 278 ? 17.331 2.883 4.280 1.00 76.19 278 TRP A C 1
ATOM 2206 O O . TRP A 1 278 ? 17.847 1.825 3.929 1.00 76.19 278 TRP A O 1
ATOM 2216 N N . ARG A 1 279 ? 18.015 4.036 4.299 1.00 76.25 279 ARG A N 1
ATOM 2217 C CA . ARG A 1 279 ? 19.383 4.193 3.783 1.00 76.25 279 ARG A CA 1
ATOM 2218 C C . ARG A 1 279 ? 20.358 3.130 4.298 1.00 76.25 279 ARG A C 1
ATOM 2220 O O . ARG A 1 279 ? 21.078 2.561 3.490 1.00 76.25 279 ARG A O 1
ATOM 2227 N N . ALA A 1 280 ? 20.381 2.870 5.606 1.00 68.94 280 ALA A N 1
ATOM 2228 C CA . ALA A 1 280 ? 21.335 1.936 6.211 1.00 68.94 280 ALA A CA 1
ATOM 2229 C C . ALA A 1 280 ? 21.115 0.491 5.729 1.00 68.94 280 ALA A C 1
ATOM 2231 O O . ALA A 1 280 ? 22.037 -0.126 5.208 1.00 68.94 280 ALA A O 1
ATOM 2232 N N . VAL A 1 281 ? 19.868 0.014 5.801 1.00 67.88 281 VAL A N 1
ATOM 2233 C CA . VAL A 1 281 ? 19.467 -1.342 5.381 1.00 67.88 281 VAL A CA 1
ATOM 2234 C C . VAL A 1 281 ? 19.757 -1.577 3.897 1.00 67.88 281 VAL A C 1
ATOM 2236 O O . VAL A 1 281 ? 20.230 -2.637 3.493 1.00 67.88 281 VAL A O 1
ATOM 2239 N N . LEU A 1 282 ? 19.479 -0.569 3.072 1.00 69.50 282 LEU A N 1
ATOM 2240 C CA . LEU A 1 282 ? 19.712 -0.628 1.636 1.00 69.50 282 LEU A CA 1
ATOM 2241 C C . LEU A 1 282 ? 21.199 -0.667 1.287 1.00 69.50 282 LEU A C 1
ATOM 2243 O O . LEU A 1 282 ? 21.594 -1.457 0.442 1.00 69.50 282 LEU A O 1
ATOM 2247 N N . LEU A 1 283 ? 22.030 0.162 1.918 1.00 66.56 283 LEU A N 1
ATOM 2248 C CA . LEU A 1 283 ? 23.467 0.176 1.631 1.00 66.56 283 LEU A CA 1
ATOM 2249 C C . LEU A 1 283 ? 24.147 -1.147 2.014 1.00 66.56 283 LEU A C 1
ATOM 2251 O O . LEU A 1 283 ? 25.043 -1.591 1.303 1.00 66.56 283 LEU A O 1
ATOM 2255 N N . GLU A 1 284 ? 23.692 -1.802 3.082 1.00 65.19 284 GLU A N 1
ATOM 2256 C CA . GLU A 1 284 ? 24.215 -3.098 3.523 1.00 65.19 284 GLU A CA 1
ATOM 2257 C C . GLU A 1 284 ? 23.875 -4.236 2.543 1.00 65.19 284 GLU A C 1
ATOM 2259 O O . GLU A 1 284 ? 24.745 -5.021 2.170 1.00 65.19 284 GLU A O 1
ATOM 2264 N N . LYS A 1 285 ? 22.632 -4.298 2.043 1.00 60.06 285 LYS A N 1
ATOM 2265 C CA . LYS A 1 285 ? 22.184 -5.369 1.129 1.00 60.06 285 LYS A CA 1
ATOM 2266 C C . LYS A 1 285 ? 22.697 -5.240 -0.312 1.00 60.06 285 LYS A C 1
ATOM 2268 O O . LYS A 1 285 ? 22.597 -6.192 -1.089 1.00 60.06 285 LYS A O 1
ATOM 2273 N N . LEU A 1 286 ? 23.241 -4.082 -0.682 1.00 58.34 286 LEU A N 1
ATOM 2274 C CA . LEU A 1 286 ? 23.740 -3.781 -2.032 1.00 58.34 286 LEU A CA 1
ATOM 2275 C C . LEU A 1 286 ? 25.242 -4.035 -2.216 1.00 58.34 286 LEU A C 1
ATOM 2277 O O . LEU A 1 286 ? 25.825 -3.593 -3.206 1.00 58.34 286 LEU A O 1
ATOM 2281 N N . GLN A 1 287 ? 25.856 -4.762 -1.281 1.00 53.50 287 GLN A N 1
ATOM 2282 C CA . GLN A 1 287 ? 27.246 -5.205 -1.363 1.00 53.50 287 GLN A CA 1
ATOM 2283 C C . GLN A 1 287 ? 27.512 -6.027 -2.650 1.00 53.50 287 GLN A C 1
ATOM 2285 O O . GLN A 1 287 ? 26.677 -6.842 -3.040 1.00 53.50 287 GLN A O 1
ATOM 2290 N N . PRO A 1 288 ? 28.681 -5.878 -3.304 1.00 45.22 288 PRO A N 1
ATOM 2291 C CA . PRO A 1 288 ? 28.959 -6.392 -4.656 1.00 45.22 288 PRO A CA 1
ATOM 2292 C C . PRO A 1 288 ? 28.684 -7.885 -4.899 1.00 45.22 288 PRO A C 1
ATOM 2294 O O . PRO A 1 288 ? 28.344 -8.268 -6.015 1.00 45.22 288 PRO A O 1
ATOM 2297 N N . ALA A 1 289 ? 28.774 -8.735 -3.871 1.00 42.12 289 ALA A N 1
ATOM 2298 C CA . ALA A 1 289 ? 28.503 -10.169 -3.986 1.00 42.12 289 ALA A CA 1
ATOM 2299 C C . ALA A 1 289 ? 27.027 -10.506 -4.308 1.00 42.12 289 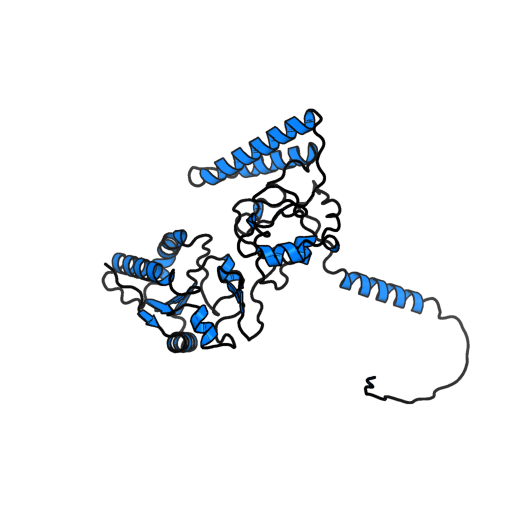ALA A C 1
ATOM 2301 O O . ALA A 1 289 ? 26.755 -11.584 -4.841 1.00 42.12 289 ALA A O 1
ATOM 2302 N N . SER A 1 290 ? 26.083 -9.594 -4.023 1.00 43.06 290 SER A N 1
ATOM 2303 C CA . SER A 1 290 ? 24.649 -9.734 -4.335 1.00 43.06 290 SER A CA 1
ATOM 2304 C C . SER A 1 290 ? 24.258 -9.149 -5.700 1.00 43.06 290 SER A C 1
ATOM 2306 O O . SER A 1 290 ? 23.164 -9.417 -6.192 1.00 43.06 290 SER A O 1
ATOM 2308 N N . LEU A 1 291 ? 25.167 -8.413 -6.352 1.00 45.50 291 LEU A N 1
ATOM 2309 C CA . LEU A 1 291 ? 25.032 -7.877 -7.712 1.00 45.50 291 LEU A CA 1
ATOM 2310 C C . LEU A 1 291 ? 25.538 -8.880 -8.760 1.00 45.50 291 LEU A C 1
ATOM 2312 O O . LEU A 1 291 ? 26.156 -8.490 -9.753 1.00 45.50 291 LEU A O 1
ATOM 2316 N N . ARG A 1 292 ? 25.288 -10.185 -8.564 1.00 42.97 292 ARG A N 1
ATOM 2317 C CA . ARG A 1 292 ? 25.436 -11.135 -9.672 1.00 42.97 292 ARG A CA 1
ATOM 2318 C C . ARG A 1 292 ? 24.507 -10.636 -10.766 1.00 42.97 292 ARG A C 1
ATOM 2320 O O . ARG A 1 292 ? 23.315 -10.482 -10.515 1.00 42.97 292 ARG A O 1
ATOM 2327 N N . LEU A 1 293 ? 25.100 -10.295 -11.914 1.00 42.53 293 LEU A N 1
ATOM 2328 C CA . LEU A 1 293 ? 24.419 -9.884 -13.138 1.00 42.53 293 LEU A CA 1
ATOM 2329 C C . LEU A 1 293 ? 23.068 -10.587 -13.192 1.00 42.53 293 LEU A C 1
ATOM 2331 O O . LEU A 1 293 ? 23.041 -11.817 -13.138 1.00 42.53 293 LEU A O 1
ATOM 2335 N N . ALA A 1 294 ? 21.974 -9.822 -13.249 1.00 41.72 294 ALA A N 1
ATOM 2336 C CA . ALA A 1 294 ? 20.692 -10.380 -13.635 1.00 41.72 294 ALA A CA 1
ATOM 2337 C C . ALA A 1 294 ? 20.945 -11.044 -14.992 1.00 41.72 294 ALA A C 1
ATOM 2339 O O . ALA A 1 294 ? 21.071 -10.352 -16.005 1.00 41.72 294 ALA A O 1
ATOM 2340 N N . HIS A 1 295 ? 21.190 -12.360 -14.978 1.00 36.62 295 HIS A N 1
ATOM 2341 C CA . HIS A 1 295 ? 21.417 -13.145 -16.178 1.00 36.62 295 HIS A CA 1
ATOM 2342 C C . HIS A 1 295 ? 20.261 -12.805 -17.097 1.00 36.62 295 HIS A C 1
ATOM 2344 O O . HIS A 1 295 ? 19.116 -12.833 -16.643 1.00 36.62 295 HIS A O 1
ATOM 2350 N N . ALA A 1 296 ? 20.618 -12.377 -18.311 1.00 38.34 296 ALA A N 1
ATOM 2351 C CA . ALA A 1 296 ? 19.745 -11.792 -19.314 1.00 38.34 296 ALA A CA 1
ATOM 2352 C C . ALA A 1 296 ? 18.290 -12.207 -19.095 1.00 38.34 296 ALA A C 1
ATOM 2354 O O . ALA A 1 296 ? 17.935 -13.370 -19.295 1.00 38.34 296 ALA A O 1
ATOM 2355 N N . VAL A 1 297 ? 17.469 -11.254 -18.645 1.00 40.41 297 VAL A N 1
ATOM 2356 C CA . VAL A 1 297 ? 16.018 -11.393 -18.697 1.00 40.41 297 VAL A CA 1
ATOM 2357 C C . VAL A 1 297 ? 15.708 -11.577 -20.176 1.00 40.41 297 VAL A C 1
ATOM 2359 O O . VAL A 1 297 ? 15.666 -10.601 -20.919 1.00 40.41 297 VAL A O 1
ATOM 2362 N N . ARG A 1 298 ? 15.609 -12.829 -20.632 1.00 39.62 298 ARG A N 1
ATOM 2363 C CA . ARG A 1 298 ? 15.177 -13.120 -21.992 1.00 39.62 298 ARG A CA 1
ATOM 2364 C C . ARG A 1 298 ? 13.728 -12.685 -22.058 1.00 39.62 298 ARG A C 1
ATOM 2366 O O . ARG A 1 298 ? 12.874 -13.223 -21.355 1.00 39.62 298 ARG A O 1
ATOM 2373 N N . PHE A 1 299 ? 13.504 -11.648 -22.842 1.00 41.59 299 PHE A N 1
ATOM 2374 C CA . PHE A 1 299 ? 12.189 -11.202 -23.228 1.00 41.59 299 PHE A CA 1
ATOM 2375 C C . PHE A 1 299 ? 11.616 -12.301 -24.128 1.00 41.59 299 PHE A C 1
ATOM 2377 O O . PHE A 1 299 ? 11.998 -12.423 -25.287 1.00 41.59 299 PHE A O 1
ATOM 2384 N N . ASP A 1 300 ? 10.803 -13.188 -23.559 1.00 43.88 300 ASP A N 1
ATOM 2385 C CA . ASP A 1 300 ? 10.073 -14.170 -24.353 1.00 43.88 300 ASP A CA 1
ATOM 2386 C C . ASP A 1 300 ? 8.910 -13.442 -25.037 1.00 43.88 300 ASP A C 1
ATOM 2388 O O . ASP A 1 300 ? 7.950 -13.007 -24.391 1.00 43.88 300 ASP A O 1
ATOM 2392 N N . VAL A 1 301 ? 9.053 -13.241 -26.346 1.00 42.94 301 VAL A N 1
ATOM 2393 C CA . VAL A 1 301 ? 8.072 -12.569 -27.205 1.00 42.94 301 VAL A CA 1
ATOM 2394 C C . VAL A 1 301 ? 6.746 -13.339 -27.293 1.00 42.94 301 VAL A C 1
ATOM 2396 O O . VAL A 1 301 ? 5.715 -12.708 -27.553 1.00 42.94 301 VAL A O 1
ATOM 2399 N N . ASP A 1 302 ? 6.745 -14.642 -26.973 1.00 42.09 302 ASP A N 1
ATOM 2400 C CA . ASP A 1 302 ? 5.604 -15.555 -27.131 1.00 42.09 302 ASP A CA 1
ATOM 2401 C C . ASP A 1 302 ? 4.863 -15.879 -25.822 1.00 42.09 302 ASP A C 1
ATOM 2403 O O . ASP A 1 302 ? 3.732 -16.374 -25.832 1.00 42.09 302 ASP A O 1
ATOM 2407 N N . GLY A 1 303 ? 5.433 -15.543 -24.666 1.00 37.97 303 GLY A N 1
ATOM 2408 C CA . GLY A 1 303 ? 4.840 -15.870 -23.376 1.00 37.97 303 GLY A CA 1
ATOM 2409 C C . GLY A 1 303 ? 5.283 -14.894 -22.308 1.00 37.97 303 GLY A C 1
ATOM 2410 O O . GLY A 1 303 ? 6.429 -14.904 -21.892 1.00 37.97 303 GLY A O 1
ATOM 2411 N N . CYS A 1 304 ? 4.354 -14.068 -21.822 1.00 37.50 304 CYS A N 1
ATOM 2412 C CA . CYS A 1 304 ? 4.559 -13.092 -20.750 1.00 37.50 304 CYS A CA 1
ATOM 2413 C C . CYS A 1 304 ? 5.053 -13.756 -19.444 1.00 37.50 304 CYS A C 1
ATOM 2415 O O . CYS A 1 304 ? 4.290 -13.973 -18.501 1.00 37.50 304 CYS A O 1
ATOM 2417 N N . ARG A 1 305 ? 6.340 -14.088 -19.380 1.00 36.62 305 ARG A N 1
ATOM 2418 C CA . ARG A 1 305 ? 7.058 -14.536 -18.197 1.00 36.62 305 ARG A CA 1
ATOM 2419 C C . ARG A 1 305 ? 8.422 -13.863 -18.215 1.00 36.62 305 ARG A C 1
ATOM 2421 O O . ARG A 1 305 ? 9.286 -14.189 -19.016 1.00 36.62 305 ARG A O 1
ATOM 2428 N N . TYR A 1 306 ? 8.651 -12.991 -17.232 1.00 41.41 306 TYR A N 1
ATOM 2429 C CA . TYR A 1 306 ? 9.942 -13.060 -16.554 1.00 41.41 306 TYR A CA 1
ATOM 2430 C C . TYR A 1 306 ? 10.083 -14.529 -16.172 1.00 41.41 306 TYR A C 1
ATOM 2432 O O . TYR A 1 306 ? 9.230 -15.013 -15.424 1.00 41.41 306 TYR A O 1
ATOM 2440 N N . LEU A 1 307 ? 11.039 -15.259 -16.748 1.00 33.50 307 LEU A N 1
ATOM 2441 C CA . LEU A 1 307 ? 11.324 -16.609 -16.288 1.00 33.50 307 LEU A CA 1
ATOM 2442 C C . LEU A 1 307 ? 11.691 -16.478 -14.808 1.00 33.50 307 LEU A C 1
ATOM 2444 O O . LEU A 1 307 ? 12.818 -16.143 -14.450 1.00 33.50 307 LEU A O 1
ATOM 2448 N N . SER A 1 308 ? 10.715 -16.704 -13.930 1.00 34.59 308 SER A N 1
ATOM 2449 C CA . SER A 1 308 ? 11.007 -17.291 -12.646 1.00 34.59 308 SER A CA 1
ATOM 2450 C C . SER A 1 308 ? 11.840 -18.518 -12.978 1.00 34.59 308 SER A C 1
ATOM 2452 O O . SER A 1 308 ? 11.403 -19.380 -13.745 1.00 34.59 308 SER A O 1
ATOM 2454 N N . LEU A 1 309 ? 13.061 -18.567 -12.444 1.00 33.66 309 LEU A N 1
ATOM 2455 C CA . LEU A 1 309 ? 13.767 -19.835 -12.338 1.00 33.66 309 LEU A CA 1
ATOM 2456 C C . LEU A 1 309 ? 12.771 -20.884 -11.812 1.00 33.66 309 LEU A C 1
ATOM 2458 O O . LEU A 1 309 ? 11.874 -20.515 -11.034 1.00 33.66 309 LEU A O 1
ATOM 2462 N N . PRO A 1 310 ? 12.882 -22.150 -12.254 1.00 29.06 310 PRO A N 1
ATOM 2463 C CA . PRO A 1 310 ? 12.033 -23.222 -11.759 1.00 29.06 310 PRO A CA 1
ATOM 2464 C C . PRO A 1 310 ? 11.911 -23.129 -10.238 1.00 29.06 310 PRO A C 1
ATOM 2466 O O . PRO A 1 310 ? 12.858 -22.757 -9.537 1.00 29.06 310 PRO A O 1
ATOM 2469 N N . LYS A 1 311 ? 10.694 -23.380 -9.743 1.00 34.97 311 LYS A N 1
ATOM 2470 C CA . LYS A 1 311 ? 10.427 -23.433 -8.308 1.00 34.97 311 LYS A CA 1
ATOM 2471 C C . LYS A 1 311 ? 11.448 -24.394 -7.694 1.00 34.97 311 LYS A C 1
ATOM 2473 O O . LYS A 1 311 ? 11.398 -25.584 -7.958 1.00 34.97 311 LYS A O 1
ATOM 2478 N N . ASP A 1 312 ? 12.321 -23.832 -6.870 1.00 35.09 312 ASP A N 1
ATOM 2479 C CA . ASP A 1 312 ? 13.262 -24.527 -5.999 1.00 35.09 312 ASP A CA 1
ATOM 2480 C C . ASP A 1 312 ? 14.456 -25.246 -6.673 1.00 35.09 312 ASP A C 1
ATOM 2482 O O . ASP A 1 312 ? 14.294 -26.360 -7.177 1.00 35.09 312 ASP A O 1
ATOM 2486 N N . PRO A 1 313 ? 15.698 -24.717 -6.574 1.00 39.53 313 PRO A N 1
ATOM 2487 C CA . PRO A 1 313 ? 16.897 -25.503 -6.885 1.00 39.53 313 PRO A CA 1
ATOM 2488 C C . PRO A 1 313 ? 17.093 -26.683 -5.913 1.00 39.53 313 PRO A C 1
ATOM 2490 O O . PRO A 1 313 ? 17.876 -27.586 -6.200 1.00 39.53 313 PRO A O 1
ATOM 2493 N N . ALA A 1 314 ? 16.369 -26.713 -4.784 1.00 39.81 314 ALA A N 1
ATOM 2494 C CA . ALA A 1 314 ? 16.383 -27.842 -3.859 1.00 39.81 314 ALA A CA 1
ATOM 2495 C C . ALA A 1 314 ? 15.635 -29.074 -4.407 1.00 39.81 314 ALA A C 1
ATOM 2497 O O . ALA A 1 314 ? 16.030 -30.198 -4.111 1.00 39.81 314 ALA A O 1
ATOM 2498 N N . SER A 1 315 ? 14.609 -28.895 -5.251 1.00 35.69 315 SER A N 1
ATOM 2499 C CA . SER A 1 315 ? 13.783 -30.015 -5.736 1.00 35.69 315 SER A CA 1
ATOM 2500 C C . SER A 1 315 ? 14.415 -30.784 -6.907 1.00 35.69 315 SER A C 1
ATOM 2502 O O . SER A 1 315 ? 14.271 -32.006 -7.008 1.00 35.69 315 SER A O 1
ATOM 2504 N N . GLU A 1 316 ? 15.191 -30.103 -7.756 1.00 35.25 316 GLU A N 1
ATOM 2505 C CA . GLU A 1 316 ? 15.927 -30.737 -8.856 1.00 35.25 316 GLU A CA 1
ATOM 2506 C C . GLU A 1 316 ? 17.225 -31.393 -8.380 1.00 35.25 316 GLU A C 1
ATOM 2508 O O . GLU A 1 316 ? 17.578 -32.450 -8.892 1.00 35.25 316 GLU A O 1
ATOM 2513 N N . ALA A 1 317 ? 17.891 -30.854 -7.351 1.00 36.59 317 ALA A N 1
ATOM 2514 C CA . ALA A 1 317 ? 19.049 -31.509 -6.743 1.00 36.59 317 ALA A CA 1
ATOM 2515 C C . ALA A 1 317 ? 18.655 -32.821 -6.044 1.00 36.59 317 ALA A C 1
ATOM 2517 O O . ALA A 1 317 ? 19.348 -33.824 -6.186 1.00 36.59 317 ALA A O 1
ATOM 2518 N N . GLU A 1 318 ? 17.509 -32.858 -5.356 1.00 34.34 318 GLU A N 1
ATOM 2519 C CA . GLU A 1 318 ? 17.028 -34.077 -4.696 1.00 34.34 318 GLU A CA 1
ATOM 2520 C C . GLU A 1 318 ? 16.530 -35.130 -5.701 1.00 34.34 318 GLU A C 1
ATOM 2522 O O . GLU A 1 318 ? 16.697 -36.331 -5.483 1.00 34.34 318 GLU A O 1
ATOM 2527 N N . THR A 1 319 ? 15.973 -34.690 -6.834 1.00 35.91 319 THR A N 1
ATOM 2528 C CA . THR A 1 319 ? 15.528 -35.582 -7.916 1.00 35.91 319 THR A CA 1
ATOM 2529 C C . THR A 1 319 ? 16.708 -36.078 -8.755 1.00 35.91 319 THR A C 1
ATOM 2531 O O . THR A 1 319 ? 16.768 -37.263 -9.065 1.00 35.91 319 THR A O 1
ATOM 2534 N N . ALA A 1 320 ? 17.700 -35.233 -9.052 1.00 34.84 320 ALA A N 1
ATOM 2535 C CA . ALA A 1 320 ? 18.923 -35.630 -9.753 1.00 34.84 320 ALA A CA 1
ATOM 2536 C C . ALA A 1 320 ? 19.790 -36.572 -8.902 1.00 34.84 320 ALA A C 1
ATOM 2538 O O . ALA A 1 320 ? 20.321 -37.547 -9.433 1.00 34.84 320 ALA A O 1
ATOM 2539 N N . LEU A 1 321 ? 19.854 -36.355 -7.580 1.00 35.81 321 LEU A N 1
ATOM 2540 C CA . LEU A 1 321 ? 20.555 -37.245 -6.653 1.00 35.81 321 LEU A CA 1
ATOM 2541 C C . LEU A 1 321 ? 19.810 -38.579 -6.471 1.00 35.81 321 LEU A C 1
ATOM 2543 O O . LEU A 1 321 ? 20.446 -39.629 -6.474 1.00 35.81 321 LEU A O 1
ATOM 2547 N N . LYS A 1 322 ? 18.468 -38.585 -6.401 1.00 39.72 322 LYS A N 1
ATOM 2548 C CA . LYS A 1 322 ? 17.671 -39.831 -6.371 1.00 39.72 322 LYS A CA 1
ATOM 2549 C C . LYS A 1 322 ? 17.736 -40.599 -7.693 1.00 39.72 322 LYS A C 1
ATOM 2551 O O . LYS A 1 322 ? 17.809 -41.826 -7.672 1.00 39.72 322 LYS A O 1
ATOM 2556 N N . VAL A 1 323 ? 17.779 -39.908 -8.835 1.00 41.09 323 VAL A N 1
ATOM 2557 C CA . VAL A 1 323 ? 17.943 -40.541 -10.151 1.00 41.09 323 VAL A CA 1
ATOM 2558 C C . VAL A 1 323 ? 19.349 -41.128 -10.293 1.00 41.09 323 VAL A C 1
ATOM 2560 O O . VAL A 1 323 ? 19.436 -42.295 -10.661 1.00 41.09 323 VAL A O 1
ATOM 2563 N N . GLN A 1 324 ? 20.415 -40.409 -9.913 1.00 40.09 324 GLN A N 1
ATOM 2564 C CA . GLN A 1 324 ? 21.798 -40.919 -9.936 1.00 40.09 324 GLN A CA 1
ATOM 2565 C C . GLN A 1 324 ? 22.044 -42.065 -8.942 1.00 40.09 324 GLN A C 1
ATOM 2567 O O . GLN A 1 324 ? 22.742 -43.018 -9.279 1.00 40.09 324 GLN A O 1
ATOM 2572 N N . LEU A 1 325 ? 21.432 -42.033 -7.753 1.00 39.59 325 LEU A N 1
ATOM 2573 C CA . LEU A 1 325 ? 21.511 -43.143 -6.794 1.00 39.59 325 LEU A CA 1
ATOM 2574 C C . LEU A 1 325 ? 20.702 -44.368 -7.259 1.00 39.59 325 LEU A C 1
ATOM 2576 O O . LEU A 1 325 ? 21.108 -45.498 -7.003 1.00 39.59 325 LEU A O 1
ATOM 2580 N N . SER A 1 326 ? 19.605 -44.175 -8.002 1.00 40.53 326 SER A N 1
ATOM 2581 C CA . SER A 1 326 ? 18.813 -45.283 -8.562 1.00 40.53 326 SER A CA 1
ATOM 2582 C C . SER A 1 326 ? 19.421 -45.914 -9.824 1.00 40.53 326 SER A C 1
ATOM 2584 O O . SER A 1 326 ? 19.218 -47.105 -10.061 1.00 40.53 326 SER A O 1
ATOM 2586 N N . THR A 1 327 ? 20.183 -45.157 -10.624 1.00 40.09 327 THR A N 1
ATOM 2587 C CA . THR A 1 327 ? 20.927 -45.689 -11.779 1.00 40.09 327 THR A CA 1
ATOM 2588 C C . THR A 1 327 ? 22.248 -46.330 -11.367 1.00 40.09 327 THR A C 1
ATOM 2590 O O . THR A 1 327 ? 22.599 -47.356 -11.942 1.00 40.09 327 THR A O 1
ATOM 2593 N N . ALA A 1 328 ? 22.916 -45.833 -10.319 1.00 37.72 328 ALA A N 1
ATOM 2594 C CA . ALA A 1 328 ? 24.085 -46.497 -9.734 1.00 37.72 328 ALA A CA 1
ATOM 2595 C C . ALA A 1 328 ? 23.733 -47.819 -9.018 1.00 37.72 328 ALA A C 1
ATOM 2597 O O . ALA A 1 328 ? 24.540 -48.743 -9.014 1.00 37.72 328 ALA A O 1
ATOM 2598 N N . ALA A 1 329 ? 22.517 -47.946 -8.470 1.00 37.41 329 ALA A N 1
ATOM 2599 C CA . ALA A 1 329 ? 22.034 -49.182 -7.842 1.00 37.41 329 ALA A CA 1
ATOM 2600 C C . ALA A 1 329 ? 21.519 -50.244 -8.839 1.00 37.41 329 ALA A C 1
ATOM 2602 O O . ALA A 1 329 ? 21.268 -51.376 -8.439 1.00 37.41 329 ALA A O 1
ATOM 2603 N N . LYS A 1 330 ? 21.363 -49.912 -10.131 1.00 39.22 330 LYS A N 1
ATOM 2604 C CA . LYS A 1 330 ? 20.911 -50.852 -11.180 1.00 39.22 330 LYS A CA 1
ATOM 2605 C C . LYS A 1 330 ? 22.015 -51.307 -12.140 1.00 39.22 330 LYS A C 1
ATOM 2607 O O . LYS A 1 330 ? 21.739 -52.099 -13.035 1.00 39.22 330 LYS A O 1
ATOM 2612 N N . SER A 1 331 ? 23.254 -50.844 -11.960 1.00 36.41 331 SER A N 1
ATOM 2613 C CA . SER A 1 331 ? 24.401 -51.226 -12.798 1.00 36.41 331 SER A CA 1
ATOM 2614 C C . SER A 1 331 ? 25.465 -52.059 -12.070 1.00 36.41 331 SER A C 1
ATOM 2616 O O . SER A 1 331 ? 26.568 -52.207 -12.591 1.00 36.41 331 SER A O 1
ATOM 2618 N N . SER A 1 332 ? 25.169 -52.603 -10.885 1.00 35.94 332 SER A N 1
ATOM 2619 C CA . SER A 1 332 ? 26.111 -53.432 -10.112 1.00 35.94 332 SER A CA 1
ATOM 2620 C C . SER A 1 332 ? 25.506 -54.707 -9.506 1.00 35.94 332 SER A C 1
ATOM 2622 O O . SER A 1 332 ? 26.071 -55.276 -8.575 1.00 35.94 332 SER A O 1
ATOM 2624 N N . GLU A 1 333 ? 24.413 -55.234 -10.069 1.00 35.03 333 GLU A N 1
ATOM 2625 C CA . GLU A 1 333 ? 24.016 -56.629 -9.825 1.00 35.03 333 GLU A CA 1
ATOM 2626 C C . GLU A 1 333 ? 24.743 -57.546 -10.814 1.00 35.03 333 GLU A C 1
ATOM 2628 O O . GLU A 1 333 ? 24.283 -57.828 -11.919 1.00 35.03 333 GLU A O 1
ATOM 2633 N N . GLY A 1 334 ? 25.939 -57.969 -10.403 1.00 28.25 334 GLY A N 1
ATOM 2634 C CA . GLY A 1 334 ? 26.825 -58.823 -11.181 1.00 28.25 334 GLY A CA 1
ATOM 2635 C C . GLY A 1 334 ? 27.901 -59.487 -10.325 1.00 28.25 334 GLY A C 1
ATOM 2636 O O . GLY A 1 334 ? 29.076 -59.186 -10.471 1.00 28.25 334 GLY A O 1
ATOM 2637 N N . ASN A 1 335 ? 27.464 -60.459 -9.523 1.00 28.77 335 ASN A N 1
ATOM 2638 C CA . ASN A 1 335 ? 28.205 -61.650 -9.095 1.00 28.77 335 ASN A CA 1
ATOM 2639 C C . ASN A 1 335 ? 29.180 -61.595 -7.886 1.00 28.77 335 ASN A C 1
ATOM 2641 O O . ASN A 1 335 ? 30.223 -60.957 -7.902 1.00 28.77 335 ASN A O 1
ATOM 2645 N N . MET A 1 336 ? 28.851 -62.483 -6.936 1.00 25.53 336 MET A N 1
ATOM 2646 C CA . MET A 1 336 ? 29.702 -63.270 -6.025 1.00 25.53 336 MET A CA 1
ATOM 2647 C C . MET A 1 336 ? 30.195 -62.719 -4.669 1.00 25.53 336 MET A C 1
ATOM 2649 O O . MET A 1 336 ? 31.215 -62.056 -4.558 1.00 25.53 336 MET A O 1
ATOM 2653 N N . GLN A 1 337 ? 29.510 -63.240 -3.637 1.00 28.64 337 GLN A N 1
ATOM 2654 C CA . GLN A 1 337 ? 30.032 -64.054 -2.520 1.00 28.64 337 GLN A CA 1
ATOM 2655 C C . GLN A 1 337 ? 30.995 -63.419 -1.500 1.00 28.64 337 GLN A C 1
ATOM 2657 O O . GLN A 1 337 ? 32.153 -63.159 -1.794 1.00 28.64 337 GLN A O 1
ATOM 2662 N N . GLY A 1 338 ? 30.561 -63.392 -0.230 1.00 27.36 338 GLY A N 1
ATOM 2663 C CA . GLY A 1 338 ? 31.486 -63.425 0.909 1.00 27.36 338 GLY A CA 1
ATOM 2664 C C . GLY A 1 338 ? 30.982 -62.768 2.196 1.00 27.36 338 GLY A C 1
ATOM 2665 O O . GLY A 1 338 ? 31.127 -61.570 2.355 1.00 27.36 338 GLY A O 1
ATOM 2666 N N . PHE A 1 339 ? 30.444 -63.591 3.103 1.00 26.69 339 PHE A N 1
ATOM 2667 C CA . PHE A 1 339 ? 30.533 -63.516 4.574 1.00 26.69 339 PHE A CA 1
ATOM 2668 C C . PHE A 1 339 ? 30.333 -62.189 5.347 1.00 26.69 339 PHE A C 1
ATOM 2670 O O . PHE A 1 339 ? 31.110 -61.251 5.235 1.00 26.69 339 PHE A O 1
ATOM 2677 N N . GLY A 1 340 ? 29.435 -62.250 6.346 1.00 25.25 340 GLY A N 1
ATOM 2678 C CA . GLY A 1 340 ? 29.665 -61.626 7.660 1.00 25.25 340 GLY A CA 1
ATOM 2679 C C . GLY A 1 340 ? 28.613 -60.627 8.147 1.00 25.25 340 GLY A C 1
ATOM 2680 O O . GLY A 1 340 ? 28.764 -59.425 7.971 1.00 25.25 340 GLY A O 1
ATOM 2681 N N . PHE A 1 341 ? 27.593 -61.114 8.858 1.00 26.30 341 PHE A N 1
ATOM 2682 C CA . PHE A 1 341 ? 26.819 -60.306 9.809 1.00 26.30 341 PHE A CA 1
ATOM 2683 C C . PHE A 1 341 ? 27.656 -60.046 11.071 1.00 26.30 341 PHE A C 1
ATOM 2685 O O . PHE A 1 341 ? 28.037 -61.022 11.709 1.00 26.30 341 PHE A O 1
ATOM 2692 N N . VAL A 1 342 ? 27.827 -58.785 11.495 1.00 24.98 342 VAL A N 1
ATOM 2693 C CA . VAL A 1 342 ? 27.940 -58.390 12.918 1.00 24.98 342 VAL A CA 1
ATOM 2694 C C . VAL A 1 342 ? 27.303 -57.005 13.119 1.00 24.98 342 VAL A C 1
ATOM 2696 O O . VAL A 1 342 ? 27.411 -56.115 12.282 1.00 24.98 342 VAL A O 1
ATOM 2699 N N . TRP A 1 343 ? 26.581 -56.892 14.230 1.00 24.02 343 TRP A N 1
ATOM 2700 C CA . TRP A 1 343 ? 25.767 -55.778 14.726 1.00 24.02 343 TRP A CA 1
ATOM 2701 C C . TRP A 1 343 ? 26.604 -54.772 15.557 1.00 24.02 343 TRP A C 1
ATOM 2703 O O . TRP A 1 343 ? 27.793 -54.998 15.755 1.00 24.02 343 TRP A O 1
ATOM 2713 N N . ILE A 1 344 ? 25.931 -53.777 16.168 1.00 25.59 344 ILE A N 1
ATOM 2714 C CA . ILE A 1 344 ? 26.396 -52.763 17.162 1.00 25.59 344 ILE A CA 1
ATOM 2715 C C . ILE A 1 344 ? 26.805 -51.429 16.497 1.00 25.59 344 ILE A C 1
ATOM 2717 O O . ILE A 1 344 ? 27.638 -51.412 15.609 1.00 25.59 344 ILE A O 1
ATOM 2721 N N . GLY A 1 345 ? 26.302 -50.242 16.848 1.00 24.56 345 GLY A N 1
ATOM 2722 C CA . GLY A 1 345 ? 25.407 -49.786 17.911 1.00 24.56 345 GLY A CA 1
ATOM 2723 C C . GLY A 1 345 ? 25.448 -48.244 17.965 1.00 24.56 345 GLY A C 1
ATOM 2724 O O . GLY A 1 345 ? 26.453 -47.633 17.617 1.00 24.56 345 GLY A O 1
ATOM 2725 N N . ARG A 1 346 ? 24.337 -47.620 18.375 1.00 30.70 346 ARG A N 1
ATOM 2726 C CA . ARG A 1 346 ? 24.221 -46.195 18.752 1.00 30.70 346 ARG A CA 1
ATOM 2727 C C . ARG A 1 346 ? 25.276 -45.802 19.789 1.00 30.70 346 ARG A C 1
ATOM 2729 O O . ARG A 1 346 ? 25.326 -46.491 20.800 1.00 30.70 346 ARG A O 1
ATOM 2736 N N . ILE A 1 347 ? 25.915 -44.635 19.641 1.00 27.69 347 ILE A N 1
ATOM 2737 C CA . ILE A 1 347 ? 26.323 -43.775 20.769 1.00 27.69 347 ILE A CA 1
ATOM 2738 C C . ILE A 1 347 ? 26.159 -42.296 20.379 1.00 27.69 347 ILE A C 1
ATOM 2740 O O . ILE A 1 347 ? 26.546 -41.870 19.293 1.00 27.69 347 ILE A O 1
ATOM 2744 N N . THR A 1 348 ? 25.517 -41.564 21.284 1.00 30.81 348 THR A N 1
ATOM 2745 C CA . THR A 1 348 ? 25.331 -40.117 21.359 1.00 30.81 348 THR A CA 1
ATOM 2746 C C . THR A 1 348 ? 26.515 -39.424 22.044 1.00 30.81 348 THR A C 1
ATOM 2748 O O . THR A 1 348 ? 27.210 -40.029 22.852 1.00 30.81 348 THR A O 1
ATOM 2751 N N . ASP A 1 349 ? 26.588 -38.116 21.795 1.00 29.50 349 ASP A N 1
ATOM 2752 C CA . ASP A 1 349 ? 26.985 -37.042 22.716 1.00 29.50 349 ASP A CA 1
ATOM 2753 C C . ASP A 1 349 ? 28.433 -36.535 22.851 1.00 29.50 349 ASP A C 1
ATOM 2755 O O . ASP A 1 349 ? 29.411 -37.257 23.016 1.00 29.50 349 ASP A O 1
ATOM 2759 N N . THR A 1 350 ? 28.433 -35.199 22.970 1.00 32.25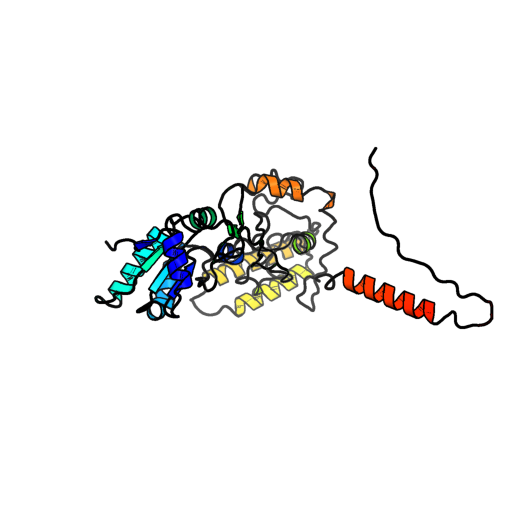 350 THR A N 1
ATOM 2760 C CA . THR A 1 350 ? 29.274 -34.302 23.785 1.00 32.25 350 THR A CA 1
ATOM 2761 C C . THR A 1 350 ? 30.640 -33.825 23.284 1.00 32.25 350 THR A C 1
ATOM 2763 O O . THR A 1 350 ? 31.585 -34.586 23.145 1.00 32.25 350 THR A O 1
ATOM 2766 N N . ALA A 1 351 ? 30.671 -32.496 23.081 1.00 31.28 351 ALA A N 1
ATOM 2767 C CA . ALA A 1 351 ? 31.564 -31.487 23.670 1.00 31.28 351 ALA A CA 1
ATOM 2768 C C . ALA A 1 351 ? 33.064 -31.787 23.792 1.00 31.28 351 ALA A C 1
ATOM 2770 O O . ALA A 1 351 ? 33.447 -32.787 24.382 1.00 31.28 351 ALA A O 1
ATOM 2771 N N . LEU A 1 352 ? 33.883 -30.808 23.390 1.00 31.25 352 LEU A N 1
ATOM 2772 C CA . LEU A 1 352 ? 34.949 -30.246 24.226 1.00 31.25 352 LEU A CA 1
ATOM 2773 C C . LEU A 1 352 ? 35.450 -28.921 23.624 1.00 31.25 352 LEU A C 1
ATOM 2775 O O . LEU A 1 352 ? 35.700 -28.819 22.423 1.00 31.25 352 LEU A O 1
ATOM 2779 N N . GLU A 1 353 ? 35.500 -27.921 24.499 1.00 33.34 353 GLU A N 1
ATOM 2780 C CA . GLU A 1 353 ? 36.205 -26.648 24.371 1.00 33.34 353 GLU A CA 1
ATOM 2781 C C . GLU A 1 353 ? 37.723 -26.873 24.454 1.00 33.34 353 GLU A C 1
ATOM 2783 O O . GLU A 1 353 ? 38.162 -27.810 25.121 1.00 33.34 353 GLU A O 1
ATOM 2788 N N . ASP A 1 354 ? 38.480 -25.989 23.801 1.00 37.03 354 ASP A N 1
ATOM 2789 C CA . ASP A 1 354 ? 39.692 -25.332 24.319 1.00 37.03 354 ASP A CA 1
ATOM 2790 C C . ASP A 1 354 ? 39.895 -23.997 23.577 1.00 37.03 354 ASP A C 1
ATOM 2792 O O . ASP A 1 354 ? 39.661 -23.961 22.340 1.00 37.03 354 ASP A O 1
#

Radius of gyration: 27.45 Å; chains: 1; bounding box: 71×84×62 Å

Secondary structure (DSSP, 8-state):
-PPPPEEE-HHHHHHHHHT--S-EEEEE-S-HHHHTTEEETT-B----SSGGGHHHHHHHHHHHHTTSEEEEE-SSSHHHHHHHHHHHHHHHHH-TT----EEEETTHHHHHHHH-TT-TTEEEEEE-SSTT-EEE-TT-----B-TTT--B-----TT-B-TTT--B----HHHHHHSSS----GGGGGGTTT--S--TT--HHHHHHHHHHHHHHHHH--SSTTHHHHHHHHHHHHHHHHHHHHHHTTPPPPP---B-TTT--BGGG--SGGGGGGHHHHHHHT-GGG----------SSS-------S-HHHHHHHHHHHHHHHHTTS-----------------------

pLDDT: mean 78.62, std 22.34, range [24.02, 98.44]

Foldseek 3Di:
DFAAAAEDELVRVLVVVVVCPVLEAAEELDAVLQVQQKDFPPHDYLNHLDSVCLLVSCVVCVVVQFPGAYEYFYQFCPSRRVSRRSSVVVNCVVPVPGPHHYYYYHGGQNSNCVVQQQCNRMAGWRQDPALVRTDHHPVPHQNHAAPPPRHRFNDWFLLQAAQQPRRIGTHDLVRVLLDLSHDHDPVCPLCQLQFHDDLLADALVSLVLSLVSLVVVLVVPDDDPCVVVNVSSVVRSVVSVVVSVVNVVPRDRDASARARPQPRHGLVPDCQVSSPSNSVVSVVCVPVVSPPRSPDQPSPSPDRDSPPPPPDPPVVVVVVVVVVVVVVVVPPPDDDDDDDDDDDDDDDDDDDDD